Protein 5GTN (pdb70)

Structure (mmCIF, N/CA/C/O backbone):
data_5GTN
#
_entry.id   5GTN
#
_cell.length_a   131.650
_cell.length_b   52.454
_cell.length_c   54.289
_cell.angle_alpha   90.00
_cell.angle_beta   90.00
_cell.angle_gamma   90.00
#
_symmetry.space_group_name_H-M   'P 21 21 2'
#
loop_
_entity.id
_entity.type
_entity.pdbx_description
1 polymer 'Peroxisome proliferator-activated receptor gamma'
2 polymer 'Nuclear receptor coactivator 1'
3 non-polymer '2-[4-[5-[(1~{R})-1-[(3,5-dimethoxyphenyl)carbamoyl-(phenylmethyl)carbamoyl]oxypropyl]-1,2-oxazol-3-yl]phenoxy]-2-methyl-propanoic acid'
4 water water
#
loop_
_atom_site.group_PDB
_atom_site.id
_atom_site.type_symbol
_atom_site.label_atom_id
_atom_site.label_alt_id
_atom_site.label_comp_id
_atom_site.label_asym_id
_atom_site.label_entity_id
_atom_site.label_seq_id
_atom_site.pdbx_PDB_ins_code
_atom_site.Cartn_x
_atom_site.Cartn_y
_atom_site.Cartn_z
_atom_site.occupancy
_atom_site.B_iso_or_equiv
_atom_site.auth_seq_id
_atom_site.auth_comp_id
_atom_site.auth_asym_id
_atom_site.auth_atom_id
_atom_site.pdbx_PDB_model_num
ATOM 1 N N . ASP A 1 8 ? -5.446 15.889 35.624 1.00 65.26 202 ASP A N 1
ATOM 2 C CA . ASP A 1 8 ? -6.761 15.445 35.045 1.00 62.99 202 ASP A CA 1
ATOM 3 C C . ASP A 1 8 ? -6.607 15.076 33.544 1.00 64.25 202 ASP A C 1
ATOM 4 O O . ASP A 1 8 ? -6.240 13.934 33.239 1.00 63.93 202 ASP A O 1
ATOM 9 N N . GLN A 1 9 ? -6.854 16.018 32.625 1.00 65.26 203 GLN A N 1
ATOM 10 C CA . GLN A 1 9 ? -6.596 15.788 31.198 1.00 68.65 203 GLN A CA 1
ATOM 11 C C . GLN A 1 9 ? -5.092 15.898 30.877 1.00 74.02 203 GLN A C 1
ATOM 12 O O . GLN A 1 9 ? -4.643 15.370 29.867 1.00 71.17 203 GLN A O 1
ATOM 18 N N . LEU A 1 10 ? -4.323 16.567 31.744 1.00 79.37 204 LEU A N 1
ATOM 19 C CA . LEU A 1 10 ? -2.882 16.763 31.535 1.00 78.44 204 LEU A CA 1
ATOM 20 C C . LEU A 1 10 ? -2.096 15.541 32.019 1.00 82.90 204 LEU A C 1
ATOM 21 O O . LEU A 1 10 ? -1.229 15.030 31.303 1.00 85.13 204 LEU A O 1
ATOM 26 N N . ASN A 1 11 ? -2.406 15.082 33.231 1.00 85.46 205 ASN A N 1
ATOM 27 C CA . ASN A 1 11 ? -1.758 13.919 33.846 1.00 86.94 205 ASN A CA 1
ATOM 28 C C . ASN A 1 11 ? -2.807 12.948 34.392 1.00 87.55 205 ASN A C 1
ATOM 29 O O . ASN A 1 11 ? -3.083 12.946 35.597 1.00 86.63 205 ASN A O 1
ATOM 34 N N . PRO A 1 12 ? -3.402 12.119 33.506 1.00 88.20 206 PRO A N 1
ATOM 35 C CA . PRO A 1 12 ? -4.494 11.220 33.934 1.00 84.94 206 PRO A CA 1
ATOM 36 C C . PRO A 1 12 ? -4.057 9.939 34.694 1.00 78.74 206 PRO A C 1
ATOM 37 O O . PRO A 1 12 ? -3.077 9.279 34.313 1.00 77.70 206 PRO A O 1
ATOM 41 N N . GLU A 1 13 ? -4.786 9.627 35.770 1.00 67.46 207 GLU A N 1
ATOM 42 C CA . GLU A 1 13 ? -4.739 8.319 36.429 1.00 61.36 207 GLU A CA 1
ATOM 43 C C . GLU A 1 13 ? -5.866 7.451 35.873 1.00 49.37 207 GLU A C 1
ATOM 44 O O . GLU A 1 13 ? -6.646 7.912 35.046 1.00 45.89 207 GLU A O 1
ATOM 50 N N . SER A 1 14 ? -5.962 6.210 36.335 1.00 42.57 208 SER A N 1
ATOM 51 C CA . SER A 1 14 ? -6.973 5.277 35.841 1.00 40.31 208 SER A CA 1
ATOM 52 C C . SER A 1 14 ? -8.367 5.868 35.869 1.00 37.23 208 SER A C 1
ATOM 53 O O . SER A 1 14 ? -9.068 5.777 34.884 1.00 32.52 208 SER A O 1
ATOM 56 N N . ALA A 1 15 ? -8.757 6.492 36.982 1.00 34.01 209 ALA A N 1
ATOM 57 C CA . ALA A 1 15 ? -10.126 7.000 37.132 1.00 31.87 209 ALA A CA 1
ATOM 58 C C . ALA A 1 15 ? -10.452 8.082 36.095 1.00 30.61 209 ALA A C 1
ATOM 59 O O . ALA A 1 15 ? -11.562 8.109 35.565 1.00 29.52 209 ALA A O 1
ATOM 61 N N . ASP A 1 16 ? -9.496 8.957 35.820 1.00 30.64 210 ASP A N 1
ATOM 62 C CA . ASP A 1 16 ? -9.640 9.959 34.738 1.00 32.56 210 ASP A CA 1
ATOM 63 C C . ASP A 1 16 ? -9.861 9.286 33.366 1.00 29.54 210 ASP A C 1
ATOM 64 O O . ASP A 1 16 ? -10.717 9.710 32.586 1.00 30.23 210 ASP A O 1
ATOM 69 N N . LEU A 1 17 ? -9.080 8.255 33.090 1.00 29.64 211 LEU A N 1
ATOM 70 C CA . LEU A 1 17 ? -9.185 7.507 31.823 1.00 29.06 211 LEU A CA 1
ATOM 71 C C . LEU A 1 17 ? -10.524 6.795 31.711 1.00 30.20 211 LEU A C 1
ATOM 72 O O . LEU A 1 17 ? -11.140 6.799 30.648 1.00 27.66 211 LEU A O 1
ATOM 77 N N . ARG A 1 18 ? -11.008 6.208 32.816 1.00 29.24 212 ARG A N 1
ATOM 78 C CA . ARG A 1 18 ? -12.339 5.594 32.824 1.00 30.58 212 ARG A CA 1
ATOM 79 C C . ARG A 1 18 ? -13.421 6.624 32.594 1.00 28.20 212 ARG A C 1
ATOM 80 O O . ARG A 1 18 ? -14.385 6.342 31.857 1.00 28.95 212 ARG A O 1
ATOM 88 N N . ALA A 1 19 ? -13.268 7.800 33.202 1.00 27.25 213 ALA A N 1
ATOM 89 C CA . ALA A 1 19 ? -14.222 8.901 33.044 1.00 28.05 213 ALA A CA 1
ATOM 90 C C . ALA A 1 19 ? -14.286 9.391 31.598 1.00 29.23 213 ALA A C 1
ATOM 91 O O . ALA A 1 19 ? -15.350 9.713 31.091 1.00 27.14 213 ALA A O 1
ATOM 93 N N . LEU A 1 20 ? -13.124 9.462 30.968 1.00 28.42 214 LEU A N 1
ATOM 94 C CA . LEU A 1 20 ? -13.022 9.818 29.559 1.00 27.56 214 LEU A CA 1
ATOM 95 C C . LEU A 1 20 ? -13.725 8.771 28.691 1.00 26.19 214 LEU A C 1
ATOM 96 O O . LEU A 1 20 ? -14.525 9.128 27.841 1.00 28.42 214 LEU A O 1
ATOM 101 N N . ALA A 1 21 ? -13.434 7.491 28.910 1.00 27.26 215 ALA A N 1
ATOM 102 C CA . ALA A 1 21 ? -14.117 6.395 28.224 1.00 28.23 215 ALA A CA 1
ATOM 103 C C . ALA A 1 21 ? -15.641 6.503 28.310 1.00 29.99 215 ALA A C 1
ATOM 104 O O . ALA A 1 21 ? -16.347 6.357 27.300 1.00 31.05 215 ALA A O 1
ATOM 106 N N . LYS A 1 22 ? -16.145 6.759 29.514 1.00 30.84 216 LYS A N 1
ATOM 107 C CA . LYS A 1 22 ? -17.577 6.876 29.736 1.00 33.81 216 LYS A CA 1
ATOM 108 C C . LYS A 1 22 ? -18.190 8.118 29.069 1.00 30.28 216 LYS A C 1
ATOM 109 O O . LYS A 1 22 ? -19.292 8.044 28.529 1.00 33.84 216 LYS A O 1
ATOM 115 N N . HIS A 1 23 ? -17.498 9.249 29.127 1.00 29.01 217 HIS A N 1
ATOM 116 C CA . HIS A 1 23 ? -17.923 10.457 28.454 1.00 29.38 217 HIS A CA 1
ATOM 117 C C . HIS A 1 23 ? -18.060 10.221 26.934 1.00 29.15 217 HIS A C 1
ATOM 118 O O . HIS A 1 23 ? -19.048 10.647 26.321 1.00 30.41 217 HIS A O 1
ATOM 125 N N . LEU A 1 24 ? -17.069 9.544 26.355 1.00 27.50 218 LEU A N 1
ATOM 126 C CA . LEU A 1 24 ? -17.069 9.217 24.937 1.00 26.10 218 LEU A CA 1
ATOM 127 C C . LEU A 1 24 ? -18.187 8.227 24.595 1.00 27.91 218 LEU A C 1
ATOM 128 O O . LEU A 1 24 ? -18.923 8.416 23.603 1.00 26.26 218 LEU A O 1
ATOM 133 N N . TYR A 1 25 ? -18.350 7.187 25.409 1.00 28.59 219 TYR A N 1
ATOM 134 C CA . TYR A 1 25 ? -19.469 6.244 25.218 1.00 31.28 219 TYR A CA 1
ATOM 135 C C . TYR A 1 25 ? -20.826 6.945 25.179 1.00 31.12 219 TYR A C 1
ATOM 136 O O . TYR A 1 25 ? -21.670 6.630 24.303 1.00 30.72 219 TYR A O 1
ATOM 145 N N . ASP A 1 26 ? -21.054 7.860 26.123 1.00 34.10 220 ASP A N 1
ATOM 146 C CA . ASP A 1 26 ? -22.359 8.552 26.245 1.00 35.27 220 ASP A CA 1
ATOM 147 C C . ASP A 1 26 ? -22.632 9.480 25.044 1.00 35.66 220 ASP A C 1
ATOM 148 O O . ASP A 1 26 ? -23.772 9.568 24.566 1.00 33.24 220 ASP A O 1
ATOM 153 N N . SER A 1 27 ? -21.595 10.143 24.539 1.00 34.08 221 SER A N 1
ATOM 154 C CA . SER A 1 27 ? -21.759 11.058 23.416 1.00 34.52 221 SER A CA 1
ATOM 155 C C . SER A 1 27 ? -21.895 10.275 22.110 1.00 31.58 221 SER A C 1
ATOM 156 O O . SER A 1 27 ? -22.614 10.692 21.186 1.00 33.33 221 SER A O 1
ATOM 159 N N . TYR A 1 28 ? -21.261 9.112 22.058 1.00 28.32 222 TYR A N 1
ATOM 160 C CA . TYR A 1 28 ? -21.404 8.198 20.949 1.00 29.62 222 TYR A CA 1
ATOM 161 C C . TYR A 1 28 ? -22.840 7.688 20.826 1.00 33.21 222 TYR A C 1
ATOM 162 O O . TYR A 1 28 ? -23.392 7.661 19.736 1.00 33.04 222 TYR A O 1
ATOM 171 N N . ILE A 1 29 ? -23.419 7.268 21.953 1.00 35.75 223 ILE A N 1
ATOM 172 C CA . ILE A 1 29 ? -24.842 6.860 21.995 1.00 37.60 223 ILE A CA 1
ATOM 173 C C . ILE A 1 29 ? -25.729 8.003 21.490 1.00 35.26 223 ILE A C 1
ATOM 174 O O . ILE A 1 29 ? -26.646 7.788 20.704 1.00 40.66 223 ILE A O 1
ATOM 179 N N . LYS A 1 30 ? -25.450 9.217 21.929 1.00 36.61 224 LYS A N 1
ATOM 180 C CA . LYS A 1 30 ? -26.206 10.375 21.504 1.00 40.32 224 LYS A CA 1
ATOM 181 C C . LYS A 1 30 ? -26.038 10.697 20.002 1.00 43.08 224 LYS A C 1
ATOM 182 O O . LYS A 1 30 ? -26.974 11.211 19.383 1.00 39.12 224 LYS A O 1
ATOM 188 N N . SER A 1 31 ? -24.864 10.412 19.423 1.00 35.83 225 SER A N 1
ATOM 189 C CA . SER A 1 31 ? -24.505 10.898 18.063 1.00 33.91 225 SER A CA 1
ATOM 190 C C . SER A 1 31 ? -24.852 9.969 16.926 1.00 31.41 225 SER A C 1
ATOM 191 O O . SER A 1 31 ? -25.087 10.415 15.796 1.00 32.21 225 SER A O 1
ATOM 194 N N . PHE A 1 32 ? -24.818 8.676 17.210 1.00 30.22 226 PHE A N 1
ATOM 195 C CA . PHE A 1 32 ? -24.963 7.643 16.236 1.00 31.69 226 PHE A CA 1
ATOM 196 C C . PHE A 1 32 ? -26.239 6.826 16.511 1.00 35.94 226 PHE A C 1
ATOM 197 O O . PHE A 1 32 ? -26.256 5.999 17.427 1.00 37.24 226 PHE A O 1
ATOM 205 N N . PRO A 1 33 ? -27.292 7.057 15.712 1.00 42.56 227 PRO A N 1
ATOM 206 C CA . PRO A 1 33 ? -28.583 6.377 15.876 1.00 45.88 227 PRO A CA 1
ATOM 207 C C . PRO A 1 33 ? -28.527 4.856 15.984 1.00 44.84 227 PRO A C 1
ATOM 208 O O . PRO A 1 33 ? -29.186 4.290 16.851 1.00 48.09 227 PRO A O 1
ATOM 212 N N . LEU A 1 34 ? -27.739 4.207 15.137 1.00 38.95 228 LEU A N 1
ATOM 213 C CA . LEU A 1 34 ? -27.629 2.765 15.166 1.00 39.23 228 LEU A CA 1
ATOM 214 C C . LEU A 1 34 ? -26.286 2.294 15.716 1.00 39.72 228 LEU A C 1
ATOM 215 O O . LEU A 1 34 ? -25.270 2.465 15.073 1.00 37.68 228 LEU A O 1
ATOM 220 N N . THR A 1 35 ? -26.294 1.684 16.896 1.00 38.03 229 THR A N 1
ATOM 221 C CA . THR A 1 35 ? -25.072 1.211 17.544 1.00 37.55 229 THR A CA 1
ATOM 222 C C . THR A 1 35 ? -24.739 -0.180 17.091 1.00 35.28 229 THR A C 1
ATOM 223 O O . THR A 1 35 ? -25.583 -0.866 16.487 1.00 33.87 229 THR A O 1
ATOM 227 N N . LYS A 1 36 ? -23.524 -0.627 17.382 1.00 30.28 230 LYS A N 1
ATOM 228 C CA . LYS A 1 36 ? -23.165 -2.013 17.100 1.00 32.94 230 LYS A CA 1
ATOM 229 C C . LYS A 1 36 ? -24.080 -3.001 17.853 1.00 36.84 230 LYS A C 1
ATOM 230 O O . LYS A 1 36 ? -24.428 -4.051 17.302 1.00 35.45 230 LYS A O 1
ATOM 236 N N . ALA A 1 37 ? -24.427 -2.652 19.097 1.00 36.21 231 ALA A N 1
ATOM 237 C CA . ALA A 1 37 ? -25.348 -3.432 19.928 1.00 38.78 231 ALA A CA 1
ATOM 238 C C . ALA A 1 37 ? -26.675 -3.722 19.203 1.00 37.07 231 ALA A C 1
ATOM 239 O O . ALA A 1 37 ? -27.060 -4.875 19.019 1.00 41.56 231 ALA A O 1
ATOM 241 N N . LYS A 1 38 ? -27.333 -2.659 18.782 1.00 40.25 232 LYS A N 1
ATOM 242 C CA . LYS A 1 38 ? -28.600 -2.752 18.083 1.00 43.79 232 LYS A CA 1
ATOM 243 C C . LYS A 1 38 ? -28.446 -3.465 16.732 1.00 44.39 232 LYS A C 1
ATOM 244 O O . LYS A 1 38 ? -29.245 -4.348 16.408 1.00 40.28 232 LYS A O 1
ATOM 250 N N . ALA A 1 39 ? -27.403 -3.125 15.967 1.00 37.03 233 ALA A N 1
ATOM 251 C CA . ALA A 1 39 ? -27.116 -3.834 14.700 1.00 39.25 233 ALA A CA 1
ATOM 252 C C . ALA A 1 39 ? -26.950 -5.350 14.876 1.00 39.89 233 ALA A C 1
ATOM 253 O O . ALA A 1 39 ? -27.548 -6.123 14.120 1.00 39.16 233 ALA A O 1
ATOM 255 N N . ARG A 1 40 ? -26.139 -5.778 15.848 1.00 38.78 234 ARG A N 1
ATOM 256 C CA . ARG A 1 40 ? -25.916 -7.210 16.092 1.00 44.32 234 ARG A CA 1
ATOM 257 C C . ARG A 1 40 ? -27.235 -7.907 16.464 1.00 45.35 234 ARG A C 1
ATOM 258 O O . ARG A 1 40 ? -27.440 -9.058 16.094 1.00 49.03 234 ARG A O 1
ATOM 266 N N . ALA A 1 41 ? -28.079 -7.217 17.229 1.00 47.00 235 ALA A N 1
ATOM 267 C CA . ALA A 1 41 ? -29.385 -7.753 17.626 1.00 50.70 235 ALA A CA 1
ATOM 268 C C . ALA A 1 41 ? -30.247 -7.997 16.380 1.00 53.60 235 ALA A C 1
ATOM 269 O O . ALA A 1 41 ? -30.858 -9.067 16.247 1.00 58.74 235 ALA A O 1
ATOM 271 N N . ILE A 1 42 ? -30.256 -7.012 15.472 1.00 48.75 236 ILE A N 1
ATOM 272 C CA . ILE A 1 42 ? -30.921 -7.123 14.165 1.00 45.52 236 ILE A CA 1
ATOM 273 C C . ILE A 1 42 ? -30.320 -8.250 13.327 1.00 48.37 236 ILE A C 1
ATOM 274 O O . ILE A 1 42 ? -31.054 -9.083 12.792 1.00 48.05 236 ILE A O 1
ATOM 279 N N . LEU A 1 43 ? -28.999 -8.281 13.206 1.00 44.72 237 LEU A N 1
ATOM 280 C CA . LEU A 1 43 ? -28.344 -9.237 12.311 1.00 48.81 237 LEU A CA 1
ATOM 281 C C . LEU A 1 43 ? -28.427 -10.691 12.734 1.00 52.46 237 LEU A C 1
ATOM 282 O O . LEU A 1 43 ? -28.216 -11.558 11.900 1.00 56.00 237 LEU A O 1
ATOM 287 N N . THR A 1 44 ? -28.692 -10.960 14.009 1.00 59.36 238 THR A N 1
ATOM 288 C CA . THR A 1 44 ? -28.789 -12.338 14.523 1.00 66.19 238 THR A CA 1
ATOM 289 C C . THR A 1 44 ? -30.236 -12.743 14.848 1.00 70.91 238 THR A C 1
ATOM 290 O O . THR A 1 44 ? -30.471 -13.826 15.388 1.00 69.83 238 THR A O 1
ATOM 294 N N . GLY A 1 45 ? -31.196 -11.869 14.543 1.00 76.08 239 GLY A N 1
ATOM 295 C CA . GLY A 1 45 ? -32.606 -12.139 14.796 1.00 77.78 239 GLY A CA 1
ATOM 296 C C . GLY A 1 45 ? -33.054 -12.032 16.240 1.00 78.98 239 GLY A C 1
ATOM 297 O O . GLY A 1 45 ? -34.221 -12.290 16.525 1.00 81.66 239 GLY A O 1
ATOM 298 N N . LYS A 1 46 ? -32.163 -11.618 17.146 1.00 80.56 240 LYS A N 1
ATOM 299 C CA . LYS A 1 46 ? -32.466 -11.548 18.578 1.00 77.95 240 LYS A CA 1
ATOM 300 C C . LYS A 1 46 ? -33.128 -10.219 18.925 1.00 76.62 240 LYS A C 1
ATOM 301 O O . LYS A 1 46 ? -32.622 -9.463 19.757 1.00 77.86 240 LYS A O 1
ATOM 307 N N . THR A 1 47 ? -34.266 -9.943 18.296 1.00 78.84 241 THR A N 1
ATOM 308 C CA . THR A 1 47 ? -34.994 -8.699 18.535 1.00 82.68 241 THR A CA 1
ATOM 309 C C . THR A 1 47 ? -36.457 -8.784 18.085 1.00 86.19 241 THR A C 1
ATOM 310 O O . THR A 1 47 ? -36.806 -9.590 17.219 1.00 84.71 241 THR A O 1
ATOM 314 N N . THR A 1 48 ? -37.291 -7.929 18.679 1.00 90.77 242 THR A N 1
ATOM 315 C CA . THR A 1 48 ? -38.738 -7.921 18.436 1.00 91.04 242 THR A CA 1
ATOM 316 C C . THR A 1 48 ? -39.207 -6.817 17.466 1.00 89.86 242 THR A C 1
ATOM 317 O O . THR A 1 48 ? -40.415 -6.583 17.338 1.00 88.85 242 THR A O 1
ATOM 321 N N . ASP A 1 49 ? -38.276 -6.140 16.789 1.00 84.98 243 ASP A N 1
ATOM 322 C CA . ASP A 1 49 ? -38.643 -5.293 15.649 1.00 81.44 243 ASP A CA 1
ATOM 323 C C . ASP A 1 49 ? -38.819 -6.197 14.438 1.00 77.59 243 ASP A C 1
ATOM 324 O O . ASP A 1 49 ? -38.289 -7.318 14.406 1.00 71.23 243 ASP A O 1
ATOM 329 N N . LYS A 1 50 ? -39.578 -5.713 13.456 1.00 77.47 244 LYS A N 1
ATOM 330 C CA . LYS A 1 50 ? -39.750 -6.429 12.181 1.00 75.09 244 LYS A CA 1
ATOM 331 C C . LYS A 1 50 ? -38.408 -6.518 11.446 1.00 70.42 244 LYS A C 1
ATOM 332 O O . LYS A 1 50 ? -37.547 -5.631 11.574 1.00 64.25 244 LYS A O 1
ATOM 338 N N . SER A 1 51 ? -38.230 -7.600 10.691 1.00 64.84 245 SER A N 1
ATOM 339 C CA . SER A 1 51 ? -36.964 -7.834 10.009 1.00 57.90 245 SER A CA 1
ATOM 340 C C . SER A 1 51 ? -36.715 -6.752 8.960 1.00 52.20 245 SER A C 1
ATOM 341 O O . SER A 1 51 ? -37.668 -6.165 8.418 1.00 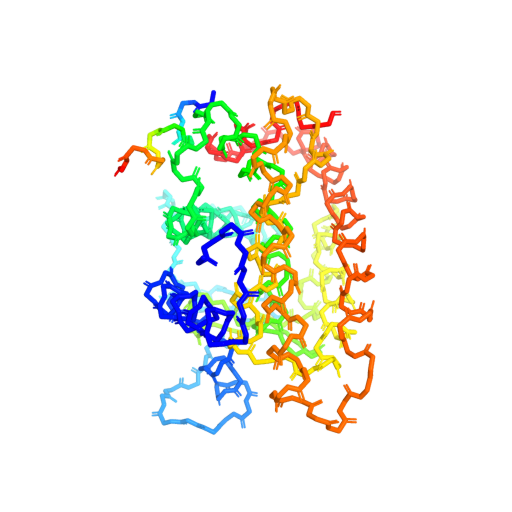46.08 245 SER A O 1
ATOM 344 N N . PRO A 1 52 ? -35.428 -6.458 8.691 1.00 44.61 246 PRO A N 1
ATOM 345 C CA . PRO A 1 52 ? -35.102 -5.579 7.576 1.00 41.23 246 PRO A CA 1
ATOM 346 C C . PRO A 1 52 ? -35.564 -6.150 6.219 1.00 36.28 246 PRO A C 1
ATOM 347 O O . PRO A 1 52 ? -35.500 -7.353 5.994 1.00 36.41 246 PRO A O 1
ATOM 351 N N . PHE A 1 53 ? -35.985 -5.266 5.334 1.00 35.87 247 PHE A N 1
ATOM 352 C CA . PHE A 1 53 ? -36.258 -5.618 3.948 1.00 36.66 247 PHE A CA 1
ATOM 353 C C . PHE A 1 53 ? -34.962 -6.016 3.217 1.00 36.58 247 PHE A C 1
ATOM 354 O O . PHE A 1 53 ? -34.002 -5.232 3.183 1.00 34.90 247 PHE A O 1
ATOM 362 N N . VAL A 1 54 ? -34.931 -7.226 2.646 1.00 33.00 248 VAL A N 1
ATOM 363 C CA . VAL A 1 54 ? -33.723 -7.767 2.005 1.00 32.44 248 VAL A CA 1
ATOM 364 C C . VAL A 1 54 ? -33.645 -7.345 0.541 1.00 35.39 248 VAL A C 1
ATOM 365 O O . VAL A 1 54 ? -34.557 -7.629 -0.256 1.00 31.88 248 VAL A O 1
ATOM 369 N N . ILE A 1 55 ? -32.546 -6.682 0.191 1.00 32.16 249 ILE A N 1
ATOM 370 C CA . ILE A 1 55 ? -32.323 -6.163 -1.145 1.00 32.72 249 ILE A CA 1
ATOM 371 C C . ILE A 1 55 ? -31.175 -6.945 -1.730 1.00 33.55 249 ILE A C 1
ATOM 372 O O . ILE A 1 55 ? -30.036 -6.833 -1.291 1.00 31.07 249 ILE A O 1
ATOM 377 N N . TYR A 1 56 ? -31.484 -7.784 -2.715 1.00 32.26 250 TYR A N 1
ATOM 378 C CA . TYR A 1 56 ? -30.501 -8.716 -3.282 1.00 32.12 250 TYR A CA 1
ATOM 379 C C . TYR A 1 56 ? -30.413 -8.653 -4.805 1.00 31.11 250 TYR A C 1
ATOM 380 O O . TYR A 1 56 ? -29.615 -9.357 -5.366 1.00 31.39 250 TYR A O 1
ATOM 389 N N . ASP A 1 57 ? -31.249 -7.858 -5.464 1.00 33.09 251 ASP A N 1
ATOM 390 C CA . ASP A 1 57 ? -31.246 -7.753 -6.915 1.00 36.23 251 ASP A CA 1
ATOM 391 C C . ASP A 1 57 ? -32.031 -6.525 -7.312 1.00 37.37 251 ASP A C 1
ATOM 392 O O . ASP A 1 57 ? -32.513 -5.792 -6.452 1.00 36.96 251 ASP A O 1
ATOM 397 N N . MET A 1 58 ? -32.148 -6.289 -8.613 1.00 41.67 252 MET A N 1
ATOM 398 C CA . MET A 1 58 ? -32.835 -5.104 -9.112 1.00 45.36 252 MET A CA 1
ATOM 399 C C . MET A 1 58 ? -34.288 -5.052 -8.662 1.00 42.54 252 MET A C 1
ATOM 400 O O . MET A 1 58 ? -34.768 -3.991 -8.255 1.00 39.91 252 MET A O 1
ATOM 405 N N . ASN A 1 59 ? -34.986 -6.184 -8.745 1.00 39.68 253 ASN A N 1
ATOM 406 C CA . ASN A 1 59 ? -36.392 -6.225 -8.345 1.00 36.32 253 ASN A CA 1
ATOM 407 C C . ASN A 1 59 ? -36.625 -5.936 -6.864 1.00 33.15 253 ASN A C 1
ATOM 408 O O . ASN A 1 59 ? -37.533 -5.197 -6.524 1.00 31.59 253 ASN A O 1
ATOM 413 N N . SER A 1 60 ? -35.803 -6.499 -5.994 1.00 30.86 254 SER A N 1
ATOM 414 C CA . SER A 1 60 ? -35.967 -6.264 -4.564 1.00 32.60 254 SER A CA 1
ATOM 415 C C . SER A 1 60 ? -35.556 -4.827 -4.175 1.00 33.26 254 SER A C 1
ATOM 416 O O . SER A 1 60 ? -36.137 -4.252 -3.260 1.00 32.77 254 SER A O 1
ATOM 419 N N . LEU A 1 61 ? -34.584 -4.249 -4.881 1.00 36.24 255 LEU A N 1
ATOM 420 C CA . LEU A 1 61 ? -34.277 -2.829 -4.696 1.00 39.78 255 LEU A CA 1
ATOM 421 C C . LEU A 1 61 ? -35.525 -2.029 -4.964 1.00 40.01 255 LEU A C 1
ATOM 422 O O . LEU A 1 61 ? -35.946 -1.259 -4.112 1.00 38.68 255 LEU A O 1
ATOM 427 N N . MET A 1 62 ? -36.130 -2.270 -6.131 1.00 41.78 256 MET A N 1
ATOM 428 C CA . MET A 1 62 ? -37.373 -1.607 -6.547 1.00 48.26 256 MET A CA 1
ATOM 429 C C . MET A 1 62 ? -38.484 -1.765 -5.509 1.00 44.46 256 MET A C 1
ATOM 430 O O . MET A 1 62 ? -39.103 -0.778 -5.122 1.00 45.70 256 MET A O 1
ATOM 435 N N . MET A 1 63 ? -38.714 -3.001 -5.062 1.00 42.59 257 MET A N 1
ATOM 436 C CA . MET A 1 63 ? -39.734 -3.299 -4.043 1.00 44.26 257 MET A CA 1
ATOM 437 C C . MET A 1 63 ? -39.456 -2.658 -2.691 1.00 45.40 257 MET A C 1
ATOM 438 O O . MET A 1 63 ? -40.386 -2.329 -1.953 1.00 46.90 257 MET A O 1
ATOM 443 N N . GLY A 1 64 ? -38.175 -2.528 -2.371 1.00 44.22 258 GLY A N 1
ATOM 444 C CA . GLY A 1 64 ? -37.729 -2.021 -1.094 1.00 47.90 258 GLY A CA 1
ATOM 445 C C . GLY A 1 64 ? -37.460 -0.535 -1.000 1.00 50.53 258 GLY A C 1
ATOM 446 O O . GLY A 1 64 ? -37.448 -0.017 0.119 1.00 46.37 258 GLY A O 1
ATOM 447 N N . GLU A 1 65 ? -37.250 0.165 -2.123 1.00 57.91 259 GLU A N 1
ATOM 448 C CA . GLU A 1 65 ? -36.953 1.623 -2.072 1.00 69.78 259 GLU A CA 1
ATOM 449 C C . GLU A 1 65 ? -38.014 2.387 -1.256 1.00 74.52 259 GLU A C 1
ATOM 450 O O . GLU A 1 65 ? -37.707 3.369 -0.575 1.00 78.92 259 GLU A O 1
ATOM 456 N N . ASP A 1 66 ? -39.245 1.887 -1.319 1.00 79.11 260 ASP A N 1
ATOM 457 C CA . ASP A 1 66 ? -40.338 2.197 -0.374 1.00 81.54 260 ASP A CA 1
ATOM 458 C C . ASP A 1 66 ? -39.961 2.276 1.13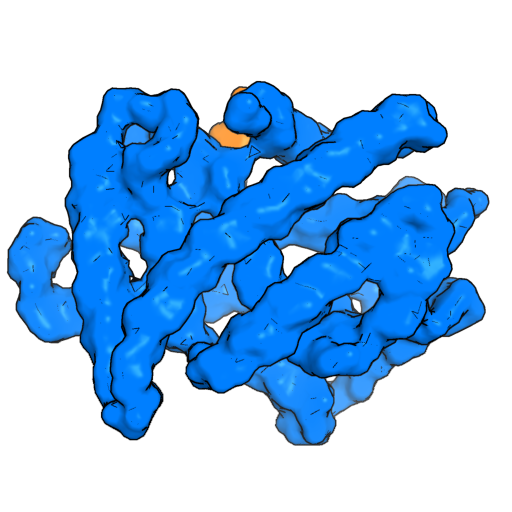0 1.00 76.15 260 ASP A C 1
ATOM 459 O O . ASP A 1 66 ? -40.445 3.150 1.847 1.00 73.33 260 ASP A O 1
ATOM 464 N N . LYS A 1 67 ? -39.112 1.359 1.591 1.00 70.86 261 LYS A N 1
ATOM 465 C CA . LYS A 1 67 ? -38.856 1.137 3.020 1.00 67.83 261 LYS A CA 1
ATOM 466 C C . LYS A 1 67 ? -37.561 1.751 3.590 1.00 65.70 261 LYS A C 1
ATOM 467 O O . LYS A 1 67 ? -37.268 1.557 4.777 1.00 65.26 261 LYS A O 1
ATOM 473 N N . ILE A 1 68 ? -36.802 2.493 2.777 1.00 63.90 262 ILE A N 1
ATOM 474 C CA . ILE A 1 68 ? -35.517 3.081 3.223 1.00 63.77 262 ILE A CA 1
ATOM 475 C C . ILE A 1 68 ? -35.479 4.622 3.134 1.00 61.96 262 ILE A C 1
ATOM 476 O O . ILE A 1 68 ? -35.938 5.215 2.147 1.00 57.07 262 ILE A O 1
ATOM 481 N N . LYS A 1 69 ? -34.943 5.253 4.188 1.00 57.38 263 LYS A N 1
ATOM 482 C CA . LYS A 1 69 ? -34.775 6.706 4.237 1.00 52.87 263 LYS A CA 1
ATOM 483 C C . LYS A 1 69 ? -33.784 7.112 3.152 1.00 51.03 263 LYS A C 1
ATOM 484 O O . LYS A 1 69 ? -32.565 6.936 3.318 1.00 49.37 263 LYS A O 1
ATOM 490 N N . PHE A 1 70 ? -34.313 7.633 2.049 1.00 46.84 264 PHE A N 1
ATOM 491 C CA . PHE A 1 70 ? -33.499 8.111 0.931 1.00 48.39 264 PHE A CA 1
ATOM 492 C C . PHE A 1 70 ? -34.312 9.185 0.218 1.00 49.82 264 PHE A C 1
ATOM 493 O O . PHE A 1 70 ? -35.295 8.886 -0.450 1.00 51.39 264 PHE A O 1
ATOM 501 N N . LYS A 1 71 ? -33.908 10.438 0.400 1.00 52.34 265 LYS A N 1
ATOM 502 C CA . LYS A 1 71 ? -34.559 11.583 -0.241 1.00 53.62 265 LYS A CA 1
ATOM 503 C C . LYS A 1 71 ? -33.859 11.925 -1.535 1.00 54.28 265 LYS A C 1
ATOM 504 O O . LYS A 1 71 ? -32.630 11.985 -1.590 1.00 49.20 265 LYS A O 1
ATOM 510 N N . HIS A 1 72 ? -34.665 12.141 -2.570 1.00 53.67 266 HIS A N 1
ATOM 511 C CA . HIS A 1 72 ? -34.185 12.341 -3.935 1.00 62.18 266 HIS A CA 1
ATOM 512 C C . HIS A 1 72 ? -35.228 13.133 -4.727 1.00 60.72 266 HIS A C 1
ATOM 513 O O . HIS A 1 72 ? -36.384 13.260 -4.305 1.00 55.24 266 HIS A O 1
ATOM 520 N N . ILE A 1 73 ? -34.816 13.622 -5.889 1.00 62.86 267 ILE A N 1
ATOM 521 C CA . ILE A 1 73 ? -35.669 14.455 -6.743 1.00 63.11 267 ILE A CA 1
ATOM 522 C C . ILE A 1 73 ? -36.776 13.606 -7.379 1.00 67.76 267 ILE A C 1
ATOM 523 O O . ILE A 1 73 ? -37.959 13.943 -7.275 1.00 65.61 267 ILE A O 1
ATOM 528 N N . THR A 1 74 ? -36.382 12.496 -8.001 1.00 72.02 268 THR A N 1
ATOM 529 C CA . THR A 1 74 ? -37.275 11.694 -8.842 1.00 74.93 268 THR A CA 1
ATOM 530 C C . THR A 1 74 ? -37.865 10.501 -8.103 1.00 74.88 268 THR A C 1
ATOM 531 O O . THR A 1 74 ? -37.132 9.660 -7.590 1.00 84.85 268 THR A O 1
ATOM 535 N N . SER A 1 80 ? -35.332 7.744 -14.049 1.00 84.18 274 SER A N 1
ATOM 536 C CA . SER A 1 80 ? -34.889 6.442 -13.562 1.00 86.79 274 SER A CA 1
ATOM 537 C C . SER A 1 80 ? -33.516 6.060 -14.144 1.00 84.89 274 SER A C 1
ATOM 538 O O . SER A 1 80 ? -33.415 5.710 -15.326 1.00 84.52 274 SER A O 1
ATOM 541 N N . LYS A 1 81 ? -32.475 6.150 -13.307 1.00 76.25 275 LYS A N 1
ATOM 542 C CA . LYS A 1 81 ? -31.103 5.769 -13.676 1.00 67.41 275 LYS A CA 1
ATOM 543 C C . LYS A 1 81 ? -30.894 4.266 -13.476 1.00 58.67 275 LYS A C 1
ATOM 544 O O . LYS A 1 81 ? -31.734 3.581 -12.886 1.00 55.37 275 LYS A O 1
ATOM 550 N N . GLU A 1 82 ? -29.766 3.760 -13.971 1.00 50.28 276 GLU A N 1
ATOM 551 C CA . GLU A 1 82 ? -29.394 2.359 -13.765 1.00 49.44 276 GLU A CA 1
ATOM 552 C C . GLU A 1 82 ? -29.109 2.036 -12.290 1.00 46.98 276 GLU A C 1
ATOM 553 O O . GLU A 1 82 ? -28.822 2.933 -11.488 1.00 45.59 276 GLU A O 1
ATOM 559 N N . VAL A 1 83 ? -29.150 0.750 -11.970 1.00 44.15 277 VAL A N 1
ATOM 560 C CA . VAL A 1 83 ? -29.108 0.282 -10.590 1.00 44.43 277 VAL A CA 1
ATOM 561 C C . VAL A 1 83 ? -27.830 0.726 -9.853 1.00 43.07 277 VAL A C 1
ATOM 562 O O . VAL A 1 83 ? -27.926 1.237 -8.728 1.00 38.76 277 VAL A O 1
ATOM 566 N N . ALA A 1 84 ? -26.668 0.542 -10.484 1.00 38.93 278 ALA A N 1
ATOM 567 C CA . ALA A 1 84 ? -25.381 0.954 -9.886 1.00 39.45 278 ALA A CA 1
ATOM 568 C C . ALA A 1 84 ? -25.367 2.439 -9.483 1.00 38.24 278 ALA A C 1
ATOM 569 O O . ALA A 1 84 ? -24.919 2.785 -8.392 1.00 40.34 278 ALA A O 1
ATOM 571 N N . ILE A 1 85 ? -25.902 3.295 -10.344 1.00 37.26 279 ILE A N 1
ATOM 572 C CA . ILE A 1 85 ? -25.943 4.735 -10.099 1.00 39.05 279 ILE A CA 1
ATOM 573 C C . ILE A 1 85 ? -26.898 5.058 -8.954 1.00 38.77 279 ILE A C 1
ATOM 574 O O . ILE A 1 85 ? -26.628 5.948 -8.154 1.00 35.81 279 ILE A O 1
ATOM 579 N N . ARG A 1 86 ? -28.012 4.339 -8.875 1.00 39.65 280 ARG A N 1
ATOM 580 C CA . ARG A 1 86 ? -28.983 4.600 -7.836 1.00 41.47 280 ARG A CA 1
ATOM 581 C C . ARG A 1 86 ? -28.409 4.216 -6.472 1.00 36.73 280 ARG A C 1
ATOM 582 O O . ARG A 1 86 ? -28.586 4.955 -5.505 1.00 34.62 280 ARG A O 1
ATOM 590 N N . ILE A 1 87 ? -27.714 3.084 -6.409 1.00 35.05 281 ILE A N 1
ATOM 591 C CA . ILE A 1 87 ? -27.025 2.662 -5.180 1.00 34.42 281 ILE A CA 1
ATOM 592 C C . ILE A 1 87 ? -25.970 3.677 -4.781 1.00 32.25 281 ILE A C 1
ATOM 593 O O . ILE A 1 87 ? -25.879 4.034 -3.608 1.00 29.86 281 ILE A O 1
ATOM 598 N N . PHE A 1 88 ? -25.205 4.160 -5.757 1.00 30.00 282 PHE A N 1
ATOM 599 C CA . PHE A 1 88 ? -24.209 5.198 -5.489 1.00 29.86 282 PHE A CA 1
ATOM 600 C C . PHE A 1 88 ? -24.849 6.493 -4.949 1.00 31.06 282 PHE A C 1
ATOM 601 O O . PHE A 1 88 ? -24.340 7.097 -4.007 1.00 28.52 282 PHE A O 1
ATOM 609 N N . GLN A 1 89 ? -26.000 6.902 -5.484 1.00 29.70 283 GLN A N 1
ATOM 610 C CA . GLN A 1 89 ? -26.690 8.068 -4.963 1.00 31.21 283 GLN A CA 1
ATOM 611 C C . GLN A 1 89 ? -27.156 7.857 -3.542 1.00 27.98 283 GLN A C 1
ATOM 612 O O . GLN A 1 89 ? -27.045 8.769 -2.717 1.00 29.17 283 GLN A O 1
ATOM 618 N N . GLY A 1 90 ? -27.663 6.665 -3.265 1.00 28.29 284 GLY A N 1
ATOM 619 C CA . GLY A 1 90 ? -27.972 6.242 -1.907 1.00 26.53 284 GLY A CA 1
ATOM 620 C C . GLY A 1 90 ? -26.787 6.336 -0.956 1.00 26.49 284 GLY A C 1
ATOM 621 O O . GLY A 1 90 ? -26.916 6.800 0.174 1.00 25.48 284 GLY A O 1
ATOM 622 N N . CYS A 1 91 ? -25.633 5.888 -1.422 1.00 25.13 285 CYS A N 1
ATOM 623 C CA . CYS A 1 91 ? -24.414 5.933 -0.618 1.00 26.63 285 CYS A CA 1
ATOM 624 C C . CYS A 1 91 ? -24.048 7.384 -0.312 1.00 25.58 285 CYS A C 1
ATOM 625 O O . CYS A 1 91 ? -23.587 7.662 0.778 1.00 26.66 285 CYS A O 1
ATOM 628 N N . GLN A 1 92 ? -24.271 8.302 -1.257 1.00 26.28 286 GLN A N 1
ATOM 629 C CA . GLN A 1 92 ? -24.027 9.727 -0.999 1.00 26.83 286 GLN A CA 1
ATOM 630 C C . GLN A 1 92 ? -24.968 10.280 0.038 1.00 25.16 286 GLN A C 1
ATOM 631 O O . GLN A 1 92 ? -24.539 11.044 0.913 1.00 25.24 286 GLN A O 1
ATOM 637 N N . PHE A 1 93 ? -26.242 9.902 -0.049 1.00 27.38 287 PHE A N 1
ATOM 638 C CA . PHE A 1 93 ? -27.222 10.287 0.965 1.00 27.61 287 PHE A CA 1
ATOM 639 C C . PHE A 1 93 ? -26.774 9.859 2.367 1.00 25.57 287 PHE A C 1
ATOM 640 O O . PHE A 1 93 ? -26.682 10.685 3.287 1.00 24.68 287 PHE A O 1
ATOM 648 N N . ARG A 1 94 ? -26.453 8.584 2.512 1.00 25.79 288 ARG A N 1
ATOM 649 C CA . ARG A 1 94 ? -26.013 8.073 3.807 1.00 23.57 288 ARG A CA 1
ATOM 650 C C . ARG A 1 94 ? -24.672 8.716 4.265 1.00 23.31 288 ARG A C 1
ATOM 651 O O . ARG A 1 94 ? -24.510 9.063 5.426 1.00 22.72 288 ARG A O 1
ATOM 659 N N . SER A 1 95 ? -23.715 8.816 3.351 1.00 23.10 289 SER A N 1
ATOM 660 C CA . SER A 1 95 ? -22.403 9.338 3.682 1.00 23.81 289 SER A CA 1
ATOM 661 C C . SER A 1 95 ? -22.483 10.765 4.232 1.00 23.20 289 SER A C 1
ATOM 662 O O . SER A 1 95 ? -21.858 11.102 5.247 1.00 21.25 289 SER A O 1
ATOM 665 N N . VAL A 1 96 ? -23.303 11.604 3.600 1.00 22.19 290 VAL A N 1
ATOM 666 C CA . VAL A 1 96 ? -23.515 12.953 4.103 1.00 23.33 290 VAL A CA 1
ATOM 667 C C . VAL A 1 96 ? -24.084 12.971 5.520 1.00 21.81 290 VAL A C 1
ATOM 668 O O . VAL A 1 96 ? -23.599 13.757 6.351 1.00 24.05 290 VAL A O 1
ATOM 672 N N . GLU A 1 97 ? -25.100 12.150 5.799 1.00 23.22 291 GLU A N 1
ATOM 673 C CA . GLU A 1 97 ? -25.630 12.058 7.159 1.00 24.64 291 GLU A CA 1
ATOM 674 C C . GLU A 1 97 ? -24.571 11.540 8.163 1.00 23.24 291 GLU A C 1
ATOM 675 O O . GLU A 1 97 ? -24.443 12.049 9.277 1.00 23.14 291 GLU A O 1
ATOM 681 N N . ALA A 1 98 ? -23.807 10.544 7.743 1.00 23.10 292 ALA A N 1
ATOM 682 C CA . ALA A 1 98 ? -22.716 9.985 8.559 1.00 22.53 292 ALA A CA 1
ATOM 683 C C . ALA A 1 98 ? -21.670 11.021 8.924 1.00 21.93 292 ALA A C 1
ATOM 684 O O . ALA A 1 98 ? -21.217 11.068 10.059 1.00 20.86 292 ALA A O 1
ATOM 686 N N . VAL A 1 99 ? -21.284 11.850 7.963 1.00 22.05 293 VAL A N 1
ATOM 687 C CA . VAL A 1 99 ? -20.342 12.926 8.195 1.00 22.58 293 VAL A CA 1
ATOM 688 C C . VAL A 1 99 ? -20.888 13.892 9.239 1.00 23.05 293 VAL A C 1
ATOM 689 O O . VAL A 1 99 ? -20.159 14.297 10.135 1.00 22.84 293 VAL A O 1
ATOM 693 N N . GLN A 1 100 ? -22.189 14.234 9.137 1.00 22.76 294 GLN A N 1
ATOM 694 C CA . GLN A 1 100 ? -22.841 15.061 10.152 1.00 23.90 294 GLN A CA 1
ATOM 695 C C . GLN A 1 100 ? -22.767 14.416 11.558 1.00 21.16 294 GLN A C 1
ATOM 696 O O . GLN A 1 100 ? -22.463 15.073 12.551 1.00 24.06 294 GLN A O 1
ATOM 702 N N . GLU A 1 101 ? -23.088 13.142 11.628 1.00 23.15 295 GLU A N 1
ATOM 703 C CA . GLU A 1 101 ? -23.043 12.380 12.888 1.00 23.20 295 GLU A CA 1
ATOM 704 C C . GLU A 1 101 ? -21.635 12.424 13.510 1.00 22.81 295 GLU A C 1
ATOM 705 O O . GLU A 1 101 ? -21.461 12.712 14.712 1.00 24.39 295 GLU A O 1
ATOM 711 N N . ILE A 1 102 ? -20.646 12.181 12.669 1.00 22.71 296 ILE A N 1
ATOM 712 C CA . ILE A 1 102 ? -19.238 12.123 13.125 1.00 22.33 296 ILE A CA 1
ATOM 713 C C . ILE A 1 102 ? -18.765 13.495 13.557 1.00 23.88 296 ILE A C 1
ATOM 714 O O . ILE A 1 102 ? -18.047 13.618 14.549 1.00 23.65 296 ILE A O 1
ATOM 719 N N . THR A 1 103 ? -19.225 14.542 12.860 1.00 23.01 297 THR A N 1
ATOM 720 C CA . THR A 1 103 ? -18.869 15.892 13.219 1.00 24.73 297 THR A CA 1
ATOM 721 C C . THR A 1 103 ? -19.440 16.238 14.601 1.00 24.34 297 THR A C 1
ATOM 722 O O . THR A 1 103 ? -18.720 16.774 15.422 1.00 25.04 297 THR A O 1
ATOM 726 N N . GLU A 1 104 ? -20.698 15.880 14.860 1.00 25.76 298 GLU A N 1
ATOM 727 C CA . GLU A 1 104 ? -21.306 16.068 16.182 1.00 28.36 298 GLU A CA 1
ATOM 728 C C . GLU A 1 104 ? -20.511 15.312 17.266 1.00 25.11 298 GLU A C 1
ATOM 729 O O . GLU A 1 104 ? -20.169 15.883 18.303 1.00 27.21 298 GLU A O 1
ATOM 735 N N . TYR A 1 105 ? -20.172 14.070 16.987 1.00 23.62 299 TYR A N 1
ATOM 736 C CA . TYR A 1 105 ? -19.340 13.284 17.907 1.00 23.24 299 TYR A CA 1
ATOM 737 C C . TYR A 1 105 ? -17.982 13.931 18.203 1.00 24.32 299 TYR A C 1
ATOM 738 O O . TYR A 1 105 ? -17.593 14.069 19.379 1.00 24.76 299 TYR A O 1
ATOM 747 N N . ALA A 1 106 ? -17.284 14.360 17.151 1.00 23.74 300 ALA A N 1
ATOM 748 C CA . ALA A 1 106 ? -15.986 15.036 17.296 1.00 23.01 300 ALA A CA 1
ATOM 749 C C . ALA A 1 106 ? -16.037 16.234 18.230 1.00 25.53 300 ALA A C 1
ATOM 750 O O . ALA A 1 106 ? -15.151 16.415 19.052 1.00 24.50 300 ALA A O 1
ATOM 752 N N . LYS A 1 107 ? -17.107 17.015 18.151 1.00 27.12 301 LYS A N 1
ATOM 753 C CA . LYS A 1 107 ? -17.286 18.146 19.048 1.00 30.13 301 LYS A CA 1
ATOM 754 C C . LYS A 1 107 ? -17.378 17.768 20.534 1.00 31.26 301 LYS A C 1
ATOM 755 O O . LYS A 1 107 ? -17.097 18.595 21.400 1.00 30.14 301 LYS A O 1
ATOM 761 N N . SER A 1 108 ? -17.784 16.540 20.819 1.00 31.07 302 SER A N 1
ATOM 762 C CA . SER A 1 108 ? -17.831 16.036 22.184 1.00 31.10 302 SER A CA 1
ATOM 763 C C . SER A 1 108 ? -16.493 15.535 22.713 1.00 29.51 302 SER A C 1
ATOM 764 O O . SER A 1 108 ? -16.394 15.248 23.913 1.00 30.55 302 SER A O 1
ATOM 767 N N . ILE A 1 109 ? -15.465 15.431 21.860 1.00 26.60 303 ILE A N 1
ATOM 768 C CA . ILE A 1 109 ? -14.193 14.878 22.301 1.00 25.67 303 ILE A CA 1
ATOM 769 C C . ILE A 1 109 ? -13.487 15.969 23.114 1.00 27.42 303 ILE A C 1
ATOM 770 O O . ILE A 1 109 ? -13.165 17.020 22.575 1.00 27.08 303 ILE A O 1
ATOM 775 N N . PRO A 1 110 ? -13.221 15.725 24.410 1.00 28.83 304 PRO A N 1
ATOM 776 C CA . PRO A 1 110 ? -12.626 16.808 25.195 1.00 29.46 304 PRO A CA 1
ATOM 777 C C . PRO A 1 110 ? -11.371 17.424 24.591 1.00 29.62 304 PRO A C 1
ATOM 778 O O . PRO A 1 110 ? -10.403 16.715 24.310 1.00 30.60 304 PRO A O 1
ATOM 782 N N . GLY A 1 111 ? -11.385 18.742 24.409 1.00 28.97 305 GLY A N 1
ATOM 783 C CA . GLY A 1 111 ? -10.250 19.475 23.838 1.00 29.90 305 GLY A CA 1
ATOM 784 C C . GLY A 1 111 ? -10.378 19.777 22.357 1.00 27.73 305 GLY A C 1
ATOM 785 O O . GLY A 1 111 ? -9.700 20.681 21.852 1.00 28.73 305 GLY A O 1
ATOM 786 N N . PHE A 1 112 ? -11.229 19.037 21.642 1.00 28.05 306 PHE A N 1
ATOM 787 C CA . PHE A 1 112 ? -11.306 19.179 20.181 1.00 26.11 306 PHE A CA 1
ATOM 788 C C . PHE A 1 112 ? -11.750 20.572 19.760 1.00 27.20 306 PHE A C 1
ATOM 789 O O . PHE A 1 112 ? -11.103 21.187 18.891 1.00 29.07 306 PHE A O 1
ATOM 797 N N . VAL A 1 113 ? -12.854 21.059 20.338 1.00 27.41 307 VAL A N 1
ATOM 798 C CA . VAL A 1 113 ? -13.387 22.381 19.937 1.00 31.61 307 VAL A CA 1
ATOM 799 C C . VAL A 1 113 ? -12.500 23.564 20.342 1.00 34.76 307 VAL A C 1
ATOM 800 O O . VAL A 1 113 ? -12.667 24.654 19.786 1.00 36.67 307 VAL A O 1
ATOM 804 N N . ASN A 1 114 ? -11.541 23.340 21.249 1.00 34.68 308 ASN A N 1
ATOM 805 C CA . ASN A 1 114 ? -10.547 24.359 21.623 1.00 36.84 308 ASN A CA 1
ATOM 806 C C . ASN A 1 114 ? -9.388 24.452 20.664 1.00 36.59 308 ASN A C 1
ATOM 807 O O . ASN A 1 114 ? -8.633 25.413 20.716 1.00 32.88 308 ASN A O 1
ATOM 812 N N . LEU A 1 115 ? -9.233 23.467 19.774 1.00 32.49 309 LEU A N 1
ATOM 813 C CA . LEU A 1 115 ? -8.190 23.528 18.737 1.00 29.59 309 LEU A CA 1
ATOM 814 C C . LEU A 1 115 ? -8.494 24.636 17.741 1.00 28.19 309 LEU A C 1
ATOM 815 O O . LEU A 1 115 ? -9.650 25.030 17.571 1.00 28.92 309 LEU A O 1
ATOM 820 N N . ASP A 1 116 ? -7.448 25.115 17.078 1.00 31.20 310 ASP A N 1
ATOM 821 C CA . ASP A 1 116 ? -7.586 26.028 15.921 1.00 33.26 310 ASP A CA 1
ATOM 822 C C . ASP A 1 116 ? -8.680 25.458 15.013 1.00 36.24 310 ASP A C 1
ATOM 823 O O . ASP A 1 116 ? -8.619 24.275 14.641 1.00 31.53 310 ASP A O 1
ATOM 828 N N . LEU A 1 117 ? -9.659 26.286 14.660 1.00 34.38 311 LEU A N 1
ATOM 829 C CA . LEU A 1 117 ? -10.767 25.859 13.809 1.00 34.89 311 LEU A CA 1
ATOM 830 C C . LEU A 1 117 ? -10.315 25.244 12.487 1.00 32.41 311 LEU A C 1
ATOM 831 O O . LEU A 1 117 ? -10.976 24.323 11.992 1.00 32.38 311 LEU A O 1
ATOM 836 N N . ASN A 1 118 ? -9.219 25.745 11.912 1.00 31.50 312 ASN A N 1
ATOM 837 C CA . ASN A 1 118 ? -8.674 25.171 10.684 1.00 31.77 312 ASN A CA 1
ATOM 838 C C . ASN A 1 118 ? -8.182 23.741 10.890 1.00 30.52 312 ASN A C 1
ATOM 839 O O . ASN A 1 118 ? -8.267 22.922 9.987 1.00 27.71 312 ASN A O 1
ATOM 844 N N . ASP A 1 119 ? -7.654 23.474 12.067 1.00 29.75 313 ASP A N 1
ATOM 845 C CA . ASP A 1 119 ? -7.191 22.118 12.415 1.00 30.20 313 ASP A CA 1
ATOM 846 C C . ASP A 1 119 ? -8.351 21.158 12.687 1.00 28.00 313 ASP A C 1
ATOM 847 O O . ASP A 1 119 ? -8.280 20.000 12.286 1.00 27.72 313 ASP A O 1
ATOM 852 N N . GLN A 1 120 ? -9.413 21.654 13.309 1.00 26.54 314 GLN A N 1
ATOM 853 C CA . GLN A 1 120 ? -10.660 20.906 13.445 1.00 28.18 314 GLN A CA 1
ATOM 854 C C . GLN A 1 120 ? -11.173 20.467 12.077 1.00 29.93 314 GLN A C 1
ATOM 855 O O . GLN A 1 120 ? -11.495 19.307 11.864 1.00 26.03 314 GLN A O 1
ATOM 861 N N . VAL A 1 121 ? -11.211 21.399 11.139 1.00 27.30 315 VAL A N 1
ATOM 862 C CA . VAL A 1 121 ? -11.615 21.074 9.784 1.00 27.68 315 VAL A CA 1
ATOM 863 C C . VAL A 1 121 ? -10.707 20.020 9.150 1.00 25.80 315 VAL A C 1
ATOM 864 O O . VAL A 1 121 ? -11.216 19.081 8.531 1.00 24.32 315 VAL A O 1
ATOM 868 N N . THR A 1 122 ? -9.383 20.167 9.275 1.00 23.87 316 THR A N 1
ATOM 869 C CA . THR A 1 122 ? -8.457 19.229 8.665 1.00 23.86 316 THR A CA 1
ATOM 870 C C . THR A 1 122 ? -8.591 17.804 9.266 1.00 23.92 316 THR A C 1
ATOM 871 O O . THR A 1 122 ? -8.544 16.830 8.548 1.00 22.14 316 THR A O 1
ATOM 875 N N . LEU A 1 123 ? -8.765 17.737 10.572 1.00 23.10 317 LEU A N 1
ATOM 876 C CA . LEU A 1 123 ? -8.954 16.451 11.244 1.00 23.46 317 LEU A CA 1
ATOM 877 C C . LEU A 1 123 ? -10.221 15.787 10.726 1.00 23.51 317 LEU A C 1
ATOM 878 O O . LEU A 1 123 ? -10.194 14.618 10.438 1.00 22.26 317 LEU A O 1
ATOM 883 N N . LEU A 1 124 ? -11.317 16.530 10.597 1.00 23.43 318 LEU A N 1
ATOM 884 C CA . LEU A 1 124 ? -12.549 15.931 10.041 1.00 23.66 318 LEU A CA 1
ATOM 885 C C . LEU A 1 124 ? -12.397 15.528 8.584 1.00 22.87 318 LEU A C 1
ATOM 886 O O . LEU A 1 124 ? -12.796 14.415 8.182 1.00 20.60 318 LEU A O 1
ATOM 891 N N . LYS A 1 125 ? -11.781 16.405 7.784 1.00 21.71 319 LYS A N 1
ATOM 892 C CA . LYS A 1 125 ? -11.607 16.128 6.371 1.00 24.38 319 LYS A CA 1
ATOM 893 C C . LYS A 1 125 ? -10.949 14.770 6.115 1.00 22.33 319 LYS A C 1
ATOM 894 O O . LYS A 1 125 ? -11.407 13.998 5.299 1.00 23.77 319 LYS A O 1
ATOM 900 N N . TYR A 1 126 ? -9.871 14.501 6.830 1.00 23.50 320 TYR A N 1
ATOM 901 C CA . TYR A 1 126 ? -9.151 13.255 6.721 1.00 22.34 320 TYR A CA 1
ATOM 902 C C . TYR A 1 126 ? -9.770 12.127 7.530 1.00 21.74 320 TYR A C 1
ATOM 903 O O . TYR A 1 126 ? -9.660 10.990 7.117 1.00 24.43 320 TYR A O 1
ATOM 912 N N . GLY A 1 127 ? -10.374 12.430 8.677 1.00 20.70 321 GLY A N 1
ATOM 913 C CA . GLY A 1 127 ? -10.853 11.391 9.595 1.00 20.50 321 GLY A CA 1
ATOM 914 C C . GLY A 1 127 ? -12.211 10.807 9.243 1.00 21.81 321 GLY A C 1
ATOM 915 O O . GLY A 1 127 ? -12.467 9.620 9.534 1.00 21.48 321 GLY A O 1
ATOM 916 N N . VAL A 1 128 ? -13.105 11.597 8.638 1.00 19.34 322 VAL A N 1
ATOM 917 C CA . VAL A 1 128 ? -14.504 11.105 8.571 1.00 20.28 322 VAL A CA 1
ATOM 918 C C . VAL A 1 128 ? -14.707 9.819 7.823 1.00 20.18 322 VAL A C 1
ATOM 919 O O . VAL A 1 128 ? -15.464 8.938 8.304 1.00 20.86 322 VAL A O 1
ATOM 923 N N . HIS A 1 129 ? -14.078 9.674 6.662 1.00 19.69 323 HIS A N 1
ATOM 924 C CA . HIS A 1 129 ? -14.279 8.447 5.905 1.00 21.50 323 HIS A CA 1
ATOM 925 C C . HIS A 1 129 ? -13.633 7.267 6.582 1.00 22.05 323 HIS A C 1
ATOM 926 O O . HIS A 1 129 ? -14.190 6.124 6.559 1.00 22.09 323 HIS A O 1
ATOM 933 N N . GLU A 1 130 ? -12.485 7.500 7.230 1.00 21.07 324 GLU A N 1
ATOM 934 C CA . GLU A 1 130 ? -11.906 6.409 8.022 1.00 21.60 324 GLU A CA 1
ATOM 935 C C . GLU A 1 130 ? -12.877 5.905 9.095 1.00 20.46 324 GLU A C 1
ATOM 936 O O . GLU A 1 130 ? -12.966 4.674 9.365 1.00 21.30 324 GLU A O 1
ATOM 942 N N . ILE A 1 131 ? -13.575 6.835 9.728 1.00 20.12 325 ILE A N 1
ATOM 943 C CA . ILE A 1 131 ? -14.565 6.478 10.728 1.00 21.53 325 ILE A CA 1
ATOM 944 C C . ILE A 1 131 ? -15.750 5.795 10.074 1.00 21.58 325 ILE A C 1
ATOM 945 O O . ILE A 1 131 ? -16.286 4.808 10.629 1.00 19.23 325 ILE A O 1
ATOM 950 N N . ILE A 1 132 ? -16.191 6.306 8.920 1.00 19.78 326 ILE A N 1
ATOM 951 C CA . ILE A 1 132 ? -17.325 5.661 8.213 1.00 20.95 326 ILE A CA 1
ATOM 952 C C . ILE A 1 132 ? -17.034 4.167 7.976 1.00 21.02 326 ILE A C 1
ATOM 953 O O . ILE A 1 132 ? -17.861 3.316 8.288 1.00 21.15 326 ILE A O 1
ATOM 958 N N . TYR A 1 133 ? -15.853 3.847 7.465 1.00 20.93 327 TYR A N 1
ATOM 959 C CA . TYR A 1 133 ? -15.515 2.465 7.099 1.00 20.82 327 TYR A CA 1
ATOM 960 C C . TYR A 1 133 ? -15.342 1.613 8.345 1.00 20.92 327 TYR A C 1
ATOM 961 O O . TYR A 1 133 ? -15.692 0.431 8.324 1.00 22.67 327 TYR A O 1
ATOM 970 N N . THR A 1 134 ? -14.810 2.203 9.425 1.00 19.25 328 THR A N 1
ATOM 971 C CA . THR A 1 134 ? -14.719 1.520 10.735 1.00 21.27 328 THR A CA 1
ATOM 972 C C . THR A 1 134 ? -16.093 1.118 11.248 1.00 23.16 328 THR A C 1
ATOM 973 O O . THR A 1 134 ? -16.326 -0.046 11.590 1.00 24.30 328 THR A O 1
ATOM 977 N N . MET A 1 135 ? -16.999 2.083 11.266 1.00 22.09 329 MET A N 1
ATOM 978 C CA . MET A 1 135 ? -18.320 1.880 11.809 1.00 24.61 329 MET A CA 1
ATOM 979 C C . MET A 1 135 ? -19.240 1.092 10.862 1.00 24.41 329 MET A C 1
ATOM 980 O O . MET A 1 135 ? -20.157 0.409 11.322 1.00 24.78 329 MET A O 1
ATOM 985 N N . LEU A 1 136 ? -18.946 1.108 9.575 1.00 24.18 330 LEU A N 1
ATOM 986 C CA . LEU A 1 136 ? -19.622 0.226 8.634 1.00 27.11 330 LEU A CA 1
ATOM 987 C C . LEU A 1 136 ? -19.553 -1.258 9.029 1.00 26.47 330 LEU A C 1
ATOM 988 O O . LEU A 1 136 ? -20.515 -1.978 8.869 1.00 27.21 330 LEU A O 1
ATOM 993 N N . ALA A 1 137 ? -18.407 -1.697 9.560 1.00 24.01 331 ALA A N 1
ATOM 994 C CA . ALA A 1 137 ? -18.214 -3.063 10.020 1.00 25.36 331 ALA A CA 1
ATOM 995 C C . ALA A 1 137 ? -19.233 -3.489 11.091 1.00 25.28 331 ALA A C 1
ATOM 996 O O . ALA A 1 137 ? -19.620 -4.667 11.140 1.00 26.38 331 ALA A O 1
ATOM 998 N N . SER A 1 138 ? -19.658 -2.547 11.927 1.00 24.90 332 SER A N 1
ATOM 999 C CA . SER A 1 138 ? -20.666 -2.789 12.937 1.00 26.10 332 SER A CA 1
ATOM 1000 C C . SER A 1 138 ? -21.993 -3.210 12.322 1.00 28.08 332 SER A C 1
ATOM 1001 O O . SER A 1 138 ? -22.753 -3.875 12.991 1.00 28.14 332 SER A O 1
ATOM 1004 N N . LEU A 1 139 ? -22.268 -2.769 11.089 1.00 28.09 333 LEU A N 1
ATOM 1005 C CA . LEU A 1 139 ? -23.528 -3.039 10.382 1.00 29.20 333 LEU A CA 1
ATOM 1006 C C . LEU A 1 139 ? -23.470 -4.236 9.434 1.00 28.24 333 LEU A C 1
ATOM 1007 O O . LEU A 1 139 ? -24.449 -4.520 8.741 1.00 29.79 333 LEU A O 1
ATOM 1012 N N . MET A 1 140 ? -22.346 -4.920 9.401 1.00 26.21 334 MET A N 1
ATOM 1013 C CA . MET A 1 140 ? -22.060 -5.936 8.411 1.00 28.96 334 MET A CA 1
ATOM 1014 C C . MET A 1 140 ? -21.950 -7.325 9.049 1.00 32.86 334 MET A C 1
ATOM 1015 O O . MET A 1 140 ? -21.479 -7.470 10.172 1.00 32.26 334 MET A O 1
ATOM 1020 N N . ASN A 1 141 ? -22.385 -8.345 8.309 1.00 35.18 335 ASN A N 1
ATOM 1021 C CA . ASN A 1 141 ? -21.874 -9.699 8.501 1.00 34.35 335 ASN A CA 1
ATOM 1022 C C . ASN A 1 141 ? -21.220 -10.079 7.196 1.00 36.04 335 ASN A C 1
ATOM 1023 O O . ASN A 1 141 ? -21.087 -9.244 6.290 1.00 33.04 335 ASN A O 1
ATOM 1028 N N . LYS A 1 142 ? -20.778 -11.323 7.071 1.00 37.19 336 LYS A N 1
ATOM 1029 C CA . LYS A 1 142 ? -20.144 -11.752 5.823 1.00 39.51 336 LYS A CA 1
ATOM 1030 C C . LYS A 1 142 ? -21.081 -11.792 4.607 1.00 35.20 336 LYS A C 1
ATOM 1031 O O . LYS A 1 142 ? -20.603 -11.868 3.503 1.00 36.75 336 LYS A O 1
ATOM 1037 N N . ASP A 1 143 ? -22.397 -11.718 4.806 1.00 35.16 337 ASP A N 1
ATOM 1038 C CA . ASP A 1 143 ? -23.357 -11.782 3.695 1.00 36.02 337 ASP A CA 1
ATOM 1039 C C . ASP A 1 143 ? -23.990 -10.466 3.289 1.00 33.09 337 ASP A C 1
ATOM 1040 O O . ASP A 1 143 ? -24.634 -10.410 2.246 1.00 33.33 337 ASP A O 1
ATOM 1045 N N . GLY A 1 144 ? -23.842 -9.409 4.087 1.00 29.42 338 GLY A N 1
ATOM 1046 C CA . GLY A 1 144 ? -24.421 -8.144 3.692 1.00 27.23 338 GLY A CA 1
ATOM 1047 C C . GLY A 1 144 ? -24.354 -7.072 4.742 1.00 25.78 338 GLY A C 1
ATOM 1048 O O . GLY A 1 144 ? -23.733 -7.254 5.796 1.00 29.17 338 GLY A O 1
ATOM 1049 N N . VAL A 1 145 ? -25.014 -5.966 4.444 1.00 27.42 339 VAL A N 1
ATOM 1050 C CA . VAL A 1 145 ? -24.968 -4.774 5.283 1.00 27.15 339 VAL A CA 1
ATOM 1051 C C . VAL A 1 145 ? -26.341 -4.200 5.615 1.00 27.87 339 VAL A C 1
ATOM 1052 O O . VAL A 1 145 ? -27.214 -4.068 4.733 1.00 25.86 339 VAL A O 1
ATOM 1056 N N . LEU A 1 146 ? -26.524 -3.807 6.870 1.00 27.39 340 LEU A N 1
ATOM 1057 C CA . LEU A 1 146 ? -27.712 -3.093 7.268 1.00 28.77 340 LEU A CA 1
ATOM 1058 C C . LEU A 1 146 ? -27.645 -1.681 6.777 1.00 31.67 340 LEU A C 1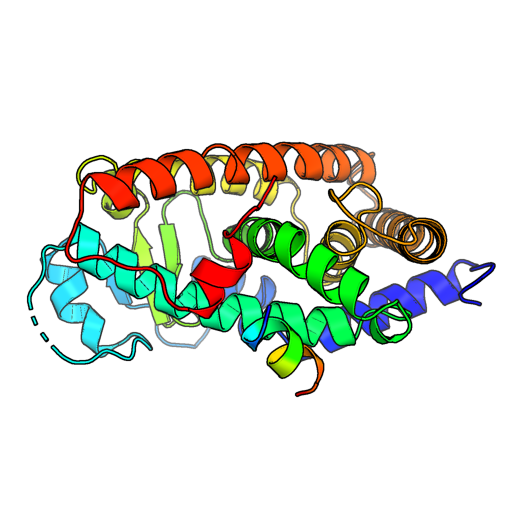
ATOM 1059 O O . LEU A 1 146 ? -26.621 -1.002 6.963 1.00 32.20 340 LEU A O 1
ATOM 1064 N N . ILE A 1 147 ? -28.721 -1.242 6.138 1.00 29.63 341 ILE A N 1
ATOM 1065 C CA . ILE A 1 147 ? -28.873 0.135 5.681 1.00 32.26 341 ILE A CA 1
ATOM 1066 C C . ILE A 1 147 ? -30.131 0.804 6.263 1.00 34.64 341 ILE A C 1
ATOM 1067 O O . ILE A 1 147 ? -31.014 0.137 6.821 1.00 32.85 341 ILE A O 1
ATOM 1072 N N . SER A 1 148 ? -30.175 2.128 6.145 1.00 37.10 342 SER A N 1
ATOM 1073 C CA . SER A 1 148 ? -31.308 2.950 6.579 1.00 39.11 342 SER A CA 1
ATOM 1074 C C . SER A 1 148 ? -31.735 2.652 8.009 1.00 39.27 342 SER A C 1
ATOM 1075 O O . SER A 1 148 ? -32.895 2.340 8.276 1.00 37.61 342 SER A O 1
ATOM 1078 N N . GLU A 1 149 ? -30.771 2.722 8.917 1.00 40.70 343 GLU A N 1
ATOM 1079 C CA . GLU A 1 149 ? -30.966 2.462 10.337 1.00 40.65 343 GLU A CA 1
ATOM 1080 C C . GLU A 1 149 ? -31.507 1.069 10.644 1.00 39.98 343 GLU A C 1
ATOM 1081 O O . GLU A 1 149 ? -32.360 0.893 11.508 1.00 40.24 343 GLU A O 1
ATOM 1087 N N . GLY A 1 150 ? -30.975 0.072 9.955 1.00 36.55 344 GLY A N 1
ATOM 1088 C CA . GLY A 1 150 ? -31.416 -1.302 10.111 1.00 39.30 344 GLY A CA 1
ATOM 1089 C C . GLY A 1 150 ? -32.748 -1.676 9.446 1.00 37.90 344 GLY A C 1
ATOM 1090 O O . GLY A 1 150 ? -33.179 -2.803 9.611 1.00 39.17 344 GLY A O 1
ATOM 1091 N N . GLN A 1 151 ? -33.377 -0.758 8.703 1.00 38.90 345 GLN A N 1
ATOM 1092 C CA . GLN A 1 151 ? -34.633 -1.050 7.984 1.00 39.68 345 GLN A CA 1
ATOM 1093 C C . GLN A 1 151 ? -34.419 -1.926 6.757 1.00 38.79 345 GLN A C 1
ATOM 1094 O O . GLN A 1 151 ? -35.349 -2.599 6.308 1.00 39.81 345 GLN A O 1
ATOM 1100 N N . GLY A 1 152 ? -33.210 -1.880 6.194 1.00 33.22 346 GLY A N 1
ATOM 1101 C CA . GLY A 1 152 ? -32.841 -2.599 4.978 1.00 32.01 346 GLY A CA 1
ATOM 1102 C C . GLY A 1 152 ? -31.613 -3.471 5.176 1.00 31.85 346 GLY A C 1
ATOM 1103 O O . GLY A 1 152 ? -30.786 -3.215 6.056 1.00 30.18 346 GLY A O 1
ATOM 1104 N N . PHE A 1 153 ? -31.493 -4.524 4.375 1.00 29.00 347 PHE A N 1
ATOM 1105 C CA . PHE A 1 153 ? -30.295 -5.355 4.372 1.00 29.38 347 PHE A CA 1
ATOM 1106 C C . PHE A 1 153 ? -29.917 -5.638 2.934 1.00 31.05 347 PHE A C 1
ATOM 1107 O O . PHE A 1 153 ? -30.665 -6.297 2.193 1.00 28.70 347 PHE A O 1
ATOM 1115 N N . MET A 1 154 ? -28.764 -5.122 2.530 1.00 27.46 348 MET A N 1
ATOM 1116 C CA . MET A 1 154 ? -28.338 -5.189 1.156 1.00 30.34 348 MET A CA 1
ATOM 1117 C C . MET A 1 154 ? -27.279 -6.258 1.105 1.00 29.99 348 MET A C 1
ATOM 1118 O O . MET A 1 154 ? -26.341 -6.244 1.905 1.00 30.55 348 MET A O 1
ATOM 1123 N N . THR A 1 155 ? -27.426 -7.212 0.191 1.00 28.28 349 THR A N 1
ATOM 1124 C CA . THR A 1 155 ? -26.557 -8.374 0.212 1.00 28.95 349 THR A CA 1
ATOM 1125 C C . THR A 1 155 ? -25.192 -8.029 -0.370 1.00 28.42 349 THR A C 1
ATOM 1126 O O . THR A 1 155 ? -25.082 -7.217 -1.296 1.00 29.39 349 THR A O 1
ATOM 1130 N N . ARG A 1 156 ? -24.163 -8.656 0.190 1.00 29.64 350 ARG A N 1
ATOM 1131 C CA . ARG A 1 156 ? -22.794 -8.531 -0.315 1.00 30.17 350 ARG A CA 1
ATOM 1132 C C . ARG A 1 156 ? -22.646 -8.917 -1.785 1.00 32.70 35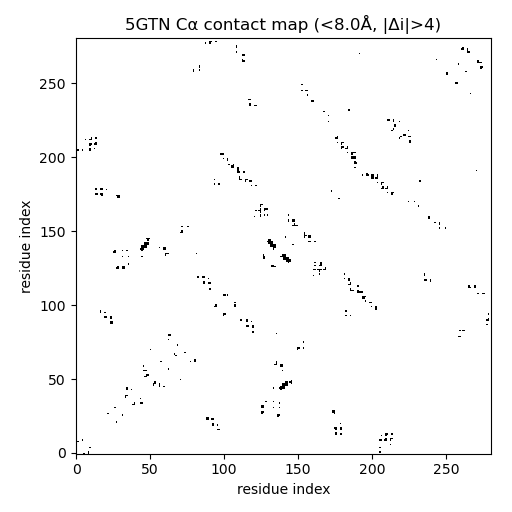0 ARG A C 1
ATOM 1133 O O . ARG A 1 156 ? -22.024 -8.196 -2.573 1.00 29.28 350 ARG A O 1
ATOM 1141 N N . GLU A 1 157 ? -23.231 -10.060 -2.149 1.00 36.60 351 GLU A N 1
ATOM 1142 C CA . GLU A 1 157 ? -23.281 -10.519 -3.559 1.00 39.05 351 GLU A CA 1
ATOM 1143 C C . GLU A 1 157 ? -23.849 -9.481 -4.551 1.00 34.03 351 GLU A C 1
ATOM 1144 O O . GLU A 1 157 ? -23.320 -9.308 -5.637 1.00 32.32 351 GLU A O 1
ATOM 1150 N N . PHE A 1 158 ? -24.943 -8.823 -4.184 1.00 32.87 352 PHE A N 1
ATOM 1151 C CA . PHE A 1 158 ? -25.581 -7.821 -5.030 1.00 30.75 352 PHE A CA 1
ATOM 1152 C C . PHE A 1 158 ? -24.640 -6.642 -5.243 1.00 31.93 352 PHE A C 1
ATOM 1153 O O . PHE A 1 158 ? -24.439 -6.178 -6.370 1.00 30.52 352 PHE A O 1
ATOM 1161 N N . LEU A 1 159 ? -24.090 -6.152 -4.134 1.00 33.12 353 LEU A N 1
ATOM 1162 C CA . LEU A 1 159 ? -23.190 -4.983 -4.151 1.00 32.02 353 LEU A CA 1
ATOM 1163 C C . LEU A 1 159 ? -21.924 -5.298 -4.930 1.00 31.27 353 LEU A C 1
ATOM 1164 O O . LEU A 1 159 ? -21.499 -4.485 -5.726 1.00 33.09 353 LEU A O 1
ATOM 1169 N N . LYS A 1 160 ? -21.366 -6.489 -4.707 1.00 31.80 354 LYS A N 1
ATOM 1170 C CA . LYS A 1 160 ? -20.144 -6.968 -5.385 1.00 38.32 354 LYS A CA 1
ATOM 1171 C C . LYS A 1 160 ? -20.352 -7.012 -6.901 1.00 40.73 354 LYS A C 1
ATOM 1172 O O . LYS A 1 160 ? -19.469 -6.632 -7.672 1.00 42.03 354 LYS A O 1
ATOM 1178 N N . SER A 1 161 ? -21.557 -7.418 -7.299 1.00 41.38 355 SER A N 1
ATOM 1179 C CA . SER A 1 161 ? -21.930 -7.642 -8.706 1.00 41.04 355 SER A CA 1
ATOM 1180 C C . SER A 1 161 ? -22.252 -6.416 -9.532 1.00 39.43 355 SER A C 1
ATOM 1181 O O . SER A 1 161 ? -22.493 -6.544 -10.727 1.00 41.03 355 SER A O 1
ATOM 1184 N N . LEU A 1 162 ? -22.279 -5.229 -8.936 1.00 36.76 356 LEU A N 1
ATOM 1185 C CA . LEU A 1 162 ? -22.602 -4.028 -9.681 1.00 37.31 356 LEU A CA 1
ATOM 1186 C C . LEU A 1 162 ? -21.576 -3.807 -10.781 1.00 39.03 356 LEU A C 1
ATOM 1187 O O . LEU A 1 162 ? -20.429 -4.192 -10.634 1.00 37.62 356 LEU A O 1
ATOM 1192 N N . ARG A 1 163 ? -21.991 -3.204 -11.890 1.00 39.08 357 ARG A N 1
ATOM 1193 C CA . ARG A 1 163 ? -21.064 -3.024 -13.018 1.00 44.05 357 ARG A CA 1
ATOM 1194 C C . ARG A 1 163 ? -19.842 -2.204 -12.633 1.00 44.35 357 ARG A C 1
ATOM 1195 O O . ARG A 1 163 ? -19.926 -1.354 -11.744 1.00 43.26 357 ARG A O 1
ATOM 1203 N N . LYS A 1 164 ? -18.731 -2.442 -13.322 1.00 45.68 358 LYS A N 1
ATOM 1204 C CA . LYS A 1 164 ? -17.462 -1.792 -13.013 1.00 47.81 358 LYS A CA 1
ATOM 1205 C C . LYS A 1 164 ? -17.574 -0.278 -13.250 1.00 45.17 358 LYS A C 1
ATOM 1206 O O . LYS A 1 164 ? -18.207 0.130 -14.206 1.00 43.91 358 LYS A O 1
ATOM 1212 N N . PRO A 1 165 ? -16.997 0.566 -12.396 1.00 44.03 359 PRO A N 1
ATOM 1213 C CA . PRO A 1 165 ? -16.190 0.169 -11.248 1.00 44.42 359 PRO A CA 1
ATOM 1214 C C . PRO A 1 165 ? -16.970 0.177 -9.913 1.00 42.80 359 PRO A C 1
ATOM 1215 O O . PRO A 1 165 ? -16.348 0.141 -8.854 1.00 41.43 359 PRO A O 1
ATOM 1219 N N . PHE A 1 166 ? -18.310 0.184 -9.960 1.00 42.88 360 PHE A N 1
ATOM 1220 C CA . PHE A 1 166 ? -19.124 0.401 -8.758 1.00 37.31 360 PHE A CA 1
ATOM 1221 C C . PHE A 1 166 ? -19.000 -0.732 -7.760 1.00 38.65 360 PHE A C 1
ATOM 1222 O O . PHE A 1 166 ? -18.903 -0.492 -6.549 1.00 35.37 360 PHE A O 1
ATOM 1230 N N . GLY A 1 167 ? -18.944 -1.966 -8.262 1.00 36.75 361 GLY A N 1
ATOM 1231 C CA . GLY A 1 167 ? -18.653 -3.121 -7.427 1.00 36.60 361 GLY A CA 1
ATOM 1232 C C . GLY A 1 167 ? -17.391 -3.002 -6.611 1.00 35.79 361 GLY A C 1
ATOM 1233 O O . GLY A 1 167 ? -17.346 -3.476 -5.478 1.00 36.70 361 GLY A O 1
ATOM 1234 N N . ASP A 1 168 ? -16.369 -2.354 -7.162 1.00 34.17 362 ASP A N 1
ATOM 1235 C CA . ASP A 1 168 ? -15.096 -2.205 -6.468 1.00 37.07 362 ASP A CA 1
ATOM 1236 C C . ASP A 1 168 ? -15.110 -1.219 -5.293 1.00 33.97 362 ASP A C 1
ATOM 1237 O O . ASP A 1 168 ? -14.179 -1.221 -4.505 1.00 34.93 362 ASP A O 1
ATOM 1242 N N . PHE A 1 169 ? -16.153 -0.403 -5.154 1.00 33.47 363 PHE A N 1
ATOM 1243 C CA . PHE A 1 169 ? -16.332 0.373 -3.931 1.00 33.46 363 PHE A CA 1
ATOM 1244 C C . PHE A 1 169 ? -16.697 -0.533 -2.769 1.00 35.73 363 PHE A C 1
ATOM 1245 O O . PHE A 1 169 ? -16.482 -0.164 -1.625 1.00 37.14 363 PHE A O 1
ATOM 1253 N N . MET A 1 170 ? -17.276 -1.706 -3.049 1.00 33.90 364 MET A N 1
ATOM 1254 C CA . MET A 1 170 ? -18.034 -2.447 -2.040 1.00 34.25 364 MET A CA 1
ATOM 1255 C C . MET A 1 170 ? -17.228 -3.548 -1.367 1.00 32.67 364 MET A C 1
ATOM 1256 O O . MET A 1 170 ? -17.143 -3.653 -0.113 1.00 28.58 364 MET A O 1
ATOM 1261 N N . GLU A 1 171 ? -16.629 -4.393 -2.191 1.00 30.86 365 GLU A N 1
ATOM 1262 C CA . GLU A 1 171 ? -16.019 -5.600 -1.696 1.00 31.66 365 GLU A CA 1
ATOM 1263 C C . GLU A 1 171 ? -14.802 -5.376 -0.771 1.00 31.96 365 GLU A C 1
ATOM 1264 O O . GLU A 1 171 ? -14.666 -6.097 0.229 1.00 32.32 365 GLU A O 1
ATOM 1270 N N . PRO A 1 172 ? -13.929 -4.384 -1.073 1.00 31.51 366 PRO A N 1
ATOM 1271 C CA . PRO A 1 172 ? -12.874 -4.043 -0.101 1.00 29.80 366 PRO A CA 1
ATOM 1272 C C . PRO A 1 172 ? -13.389 -3.680 1.292 1.00 27.02 366 PRO A C 1
ATOM 1273 O O . PRO A 1 172 ? -12.726 -3.975 2.267 1.00 28.22 366 PRO A O 1
ATOM 1277 N N . LYS A 1 173 ? -14.566 -3.067 1.390 1.00 26.86 367 LYS A N 1
ATOM 1278 C CA . LYS A 1 173 ? -15.138 -2.697 2.684 1.00 28.02 367 LYS A CA 1
ATOM 1279 C C . LYS A 1 173 ? -15.557 -3.922 3.477 1.00 28.34 367 LYS A C 1
ATOM 1280 O O . LYS A 1 173 ? -15.313 -4.025 4.676 1.00 26.54 367 LYS A O 1
ATOM 1286 N N . PHE A 1 174 ? -16.223 -4.851 2.795 1.00 28.67 368 PHE A N 1
ATOM 1287 C CA . PHE A 1 174 ? -16.546 -6.147 3.396 1.00 28.69 368 PHE A CA 1
ATOM 1288 C C . PHE A 1 174 ? -15.326 -6.921 3.859 1.00 26.37 368 PHE A C 1
ATOM 1289 O O . PHE A 1 174 ? -15.326 -7.445 4.966 1.00 29.75 368 PHE A O 1
ATOM 1297 N N . GLU A 1 175 ? -14.308 -6.988 3.017 1.00 30.25 369 GLU A N 1
ATOM 1298 C CA . GLU A 1 175 ? -13.062 -7.718 3.344 1.00 30.98 369 GLU A CA 1
ATOM 1299 C C . GLU A 1 175 ? -12.415 -7.162 4.612 1.00 30.62 369 GLU A C 1
ATOM 1300 O O . GLU A 1 175 ? -12.046 -7.918 5.497 1.00 29.30 369 GLU A O 1
ATOM 1306 N N . PHE A 1 176 ? -12.324 -5.833 4.697 1.00 29.35 370 PHE A N 1
ATOM 1307 C CA . PHE A 1 176 ? -11.877 -5.155 5.919 1.00 28.96 370 PHE A CA 1
ATOM 1308 C C . PHE A 1 176 ? -12.742 -5.501 7.103 1.00 26.85 370 PHE A C 1
ATOM 1309 O O . PHE A 1 176 ? -12.239 -5.822 8.182 1.00 28.07 370 PHE A O 1
ATOM 1317 N N . ALA A 1 177 ? -14.056 -5.409 6.925 1.00 27.05 371 ALA A N 1
ATOM 1318 C CA . ALA A 1 177 ? -14.989 -5.598 8.020 1.00 26.17 371 ALA A CA 1
ATOM 1319 C C . ALA A 1 177 ? -14.971 -6.992 8.654 1.00 29.89 371 ALA A C 1
ATOM 1320 O O . ALA A 1 177 ? -15.044 -7.085 9.861 1.00 26.80 371 ALA A O 1
ATOM 1322 N N . VAL A 1 178 ? -14.919 -8.062 7.849 1.00 32.36 372 VAL A N 1
ATOM 1323 C CA . VAL A 1 178 ? -14.899 -9.418 8.442 1.00 35.06 372 VAL A CA 1
ATOM 1324 C C . VAL A 1 178 ? -13.655 -9.615 9.341 1.00 33.66 372 VAL A C 1
ATOM 1325 O O . VAL A 1 178 ? -13.785 -10.102 10.444 1.00 36.65 372 VAL A O 1
ATOM 1329 N N . LYS A 1 179 ? -12.493 -9.151 8.890 1.00 35.54 373 LYS A N 1
ATOM 1330 C CA . LYS A 1 179 ? -11.269 -9.148 9.703 1.00 36.63 373 LYS A CA 1
ATOM 1331 C C . LYS A 1 179 ? -11.369 -8.257 10.924 1.00 35.17 373 LYS A C 1
ATOM 1332 O O . LYS A 1 179 ? -10.984 -8.658 12.032 1.00 34.11 373 LYS A O 1
ATOM 1338 N N . PHE A 1 180 ? -11.908 -7.049 10.739 1.00 32.18 374 PHE A N 1
ATOM 1339 C CA . PHE A 1 180 ? -12.083 -6.128 11.866 1.00 29.51 374 PHE A CA 1
ATOM 1340 C C . PHE A 1 180 ? -13.059 -6.665 12.866 1.00 30.94 374 PHE A C 1
ATOM 1341 O O . PHE A 1 180 ? -12.809 -6.586 14.066 1.00 29.73 374 PHE A O 1
ATOM 1349 N N . ASN A 1 181 ? -14.171 -7.224 12.397 1.00 29.09 375 ASN A N 1
ATOM 1350 C CA . ASN A 1 181 ? -15.166 -7.774 13.297 1.00 31.96 375 ASN A CA 1
ATOM 1351 C C . ASN A 1 181 ? -14.643 -8.978 14.095 1.00 30.34 375 ASN A C 1
ATOM 1352 O O . ASN A 1 181 ? -15.159 -9.258 15.149 1.00 30.38 375 ASN A O 1
ATOM 1357 N N . ALA A 1 182 ? -13.616 -9.647 13.620 1.00 33.60 376 ALA A N 1
ATOM 1358 C CA . ALA A 1 182 ? -12.989 -10.724 14.395 1.00 34.15 376 ALA A CA 1
ATOM 1359 C C . ALA A 1 182 ? -12.416 -10.248 15.737 1.00 37.66 376 ALA A C 1
ATOM 1360 O O . ALA A 1 182 ? -12.276 -11.048 16.660 1.00 36.75 376 ALA A O 1
ATOM 1362 N N . LEU A 1 183 ? -12.119 -8.952 15.868 1.00 36.99 377 LEU A N 1
ATOM 1363 C CA . LEU A 1 183 ? -11.628 -8.380 17.130 1.00 36.08 377 LEU A CA 1
ATOM 1364 C C . LEU A 1 183 ? -12.691 -8.291 18.210 1.00 35.47 377 LEU A C 1
ATOM 1365 O O . LEU A 1 183 ? -12.360 -8.110 19.377 1.00 35.43 377 LEU A O 1
ATOM 1370 N N . GLU A 1 184 ? -13.964 -8.366 17.832 1.00 33.57 378 GLU A N 1
ATOM 1371 C CA . GLU A 1 184 ? -15.093 -8.373 18.769 1.00 36.11 378 GLU A CA 1
ATOM 1372 C C . GLU A 1 184 ? -15.188 -7.143 19.673 1.00 36.31 378 GLU A C 1
ATOM 1373 O O . GLU A 1 184 ? -15.540 -7.248 20.835 1.00 33.40 378 GLU A O 1
ATOM 1379 N N . LEU A 1 185 ? -14.929 -5.952 19.117 1.00 34.36 379 LEU A N 1
ATOM 1380 C CA . LEU A 1 185 ? -15.120 -4.725 19.863 1.00 30.72 379 LEU A CA 1
ATOM 1381 C C . LEU A 1 185 ? -16.594 -4.453 20.108 1.00 33.04 379 LEU A C 1
ATOM 1382 O O . LEU A 1 185 ? -17.454 -4.848 19.297 1.00 32.78 379 LEU A O 1
ATOM 1387 N N . ASP A 1 186 ? -16.888 -3.783 21.219 1.00 29.35 380 ASP A N 1
ATOM 1388 C CA . ASP A 1 186 ? -18.226 -3.264 21.491 1.00 33.67 380 ASP A CA 1
ATOM 1389 C C . ASP A 1 186 ? -18.257 -1.766 21.316 1.00 31.09 380 ASP A C 1
ATOM 1390 O O . ASP A 1 186 ? -17.223 -1.158 21.022 1.00 32.45 380 ASP A O 1
ATOM 1395 N N . ASP A 1 187 ? -19.429 -1.184 21.479 1.00 31.71 381 ASP A N 1
ATOM 1396 C CA . ASP A 1 187 ? -19.617 0.256 21.345 1.00 31.09 381 ASP A CA 1
ATOM 1397 C C . ASP A 1 187 ? -18.708 1.091 22.261 1.00 33.82 381 ASP A C 1
ATOM 1398 O O . ASP A 1 187 ? -18.209 2.140 21.817 1.00 27.75 381 ASP A O 1
ATOM 1403 N N . SER A 1 188 ? -18.526 0.632 23.515 1.00 29.48 382 SER A N 1
ATOM 1404 C CA A SER A 1 188 ? -17.637 1.312 24.461 0.50 29.24 382 SER A CA 1
ATOM 1405 C CA B SER A 1 188 ? -17.604 1.253 24.493 0.50 28.68 382 SER A CA 1
ATOM 1406 C C . SER A 1 188 ? -16.185 1.335 23.971 1.00 26.51 382 SER A C 1
ATOM 1407 O O . SER A 1 188 ? -15.517 2.348 24.141 1.00 31.46 382 SER A O 1
ATOM 1412 N N . ASP A 1 189 ? -15.714 0.262 23.349 1.00 27.76 383 ASP A N 1
ATOM 1413 C CA . ASP A 1 189 ? -14.376 0.221 22.745 1.00 27.07 383 ASP A CA 1
ATOM 1414 C C . ASP A 1 189 ? -14.281 1.140 21.509 1.00 28.40 383 ASP A C 1
ATOM 1415 O O . ASP A 1 189 ? -13.344 1.908 21.351 1.00 25.32 383 ASP A O 1
ATOM 1420 N N . LEU A 1 190 ? -15.257 0.999 20.622 1.00 24.99 384 LEU A N 1
ATOM 1421 C CA . LEU A 1 190 ? -15.318 1.810 19.388 1.00 24.08 384 LEU A CA 1
ATOM 1422 C C . LEU A 1 190 ? -15.381 3.301 19.632 1.00 22.77 384 LEU A C 1
ATOM 1423 O O . LEU A 1 190 ? -14.752 4.062 18.842 1.00 22.37 384 LEU A O 1
ATOM 1428 N N . ALA A 1 191 ? -16.115 3.742 20.655 1.00 22.36 385 ALA A N 1
ATOM 1429 C CA . ALA A 1 191 ? -16.236 5.153 20.972 1.00 23.49 385 ALA A CA 1
ATOM 1430 C C . ALA A 1 191 ? -14.853 5.797 21.181 1.00 24.61 385 ALA A C 1
ATOM 1431 O O . ALA A 1 191 ? -14.566 6.873 20.649 1.00 23.63 385 ALA A O 1
ATOM 1433 N N . ILE A 1 192 ? -13.953 5.064 21.843 1.00 23.50 386 ILE A N 1
ATOM 1434 C CA . ILE A 1 192 ? -12.591 5.569 22.068 1.00 22.59 386 ILE A CA 1
ATOM 1435 C C . ILE A 1 192 ? -11.738 5.448 20.807 1.00 21.81 386 ILE A C 1
ATOM 1436 O O . ILE A 1 192 ? -11.011 6.384 20.466 1.00 21.02 386 ILE A O 1
ATOM 1441 N N . PHE A 1 193 ? -11.832 4.321 20.099 1.00 20.28 387 PHE A N 1
ATOM 1442 C CA . PHE A 1 193 ? -11.040 4.089 18.916 1.00 19.88 387 PHE A CA 1
ATOM 1443 C C . PHE A 1 193 ? -11.313 5.154 17.842 1.00 20.01 387 PHE A C 1
ATOM 1444 O O . PHE A 1 193 ? -10.394 5.692 17.213 1.00 18.66 387 PHE A O 1
ATOM 1452 N N . ILE A 1 194 ? -12.571 5.470 17.657 1.00 19.95 388 ILE A N 1
ATOM 1453 C CA . ILE A 1 194 ? -12.923 6.491 16.654 1.00 21.21 388 ILE A CA 1
ATOM 1454 C C . ILE A 1 194 ? -12.407 7.889 17.062 1.00 19.51 388 ILE A C 1
ATOM 1455 O O . ILE A 1 194 ? -11.963 8.633 16.189 1.00 20.32 388 ILE A O 1
ATOM 1460 N N . ALA A 1 195 ? -12.453 8.222 18.357 1.00 18.57 389 ALA A N 1
ATOM 1461 C CA . ALA A 1 195 ? -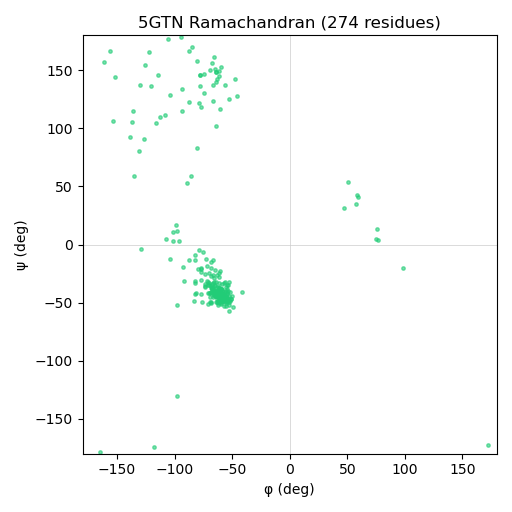11.821 9.432 18.865 1.00 19.53 389 ALA A CA 1
ATOM 1462 C C . ALA A 1 195 ? -10.314 9.484 18.580 1.00 18.78 389 ALA A C 1
ATOM 1463 O O . ALA A 1 195 ? -9.786 10.510 18.137 1.00 19.12 389 ALA A O 1
ATOM 1465 N N . VAL A 1 196 ? -9.618 8.371 18.833 1.00 19.30 390 VAL A N 1
ATOM 1466 C CA . VAL A 1 196 ? -8.188 8.218 18.475 1.00 19.60 390 VAL A CA 1
ATOM 1467 C C . VAL A 1 196 ? -7.886 8.544 17.004 1.00 19.55 390 VAL A C 1
ATOM 1468 O O . VAL A 1 196 ? -6.960 9.324 16.702 1.00 20.05 390 VAL A O 1
ATOM 1472 N N . ILE A 1 197 ? -8.674 7.979 16.100 1.00 17.89 391 ILE A N 1
ATOM 1473 C CA . ILE A 1 197 ? -8.533 8.232 14.691 1.00 19.08 391 ILE A CA 1
ATOM 1474 C C . ILE A 1 197 ? -8.704 9.713 14.348 1.00 19.51 391 ILE A C 1
ATOM 1475 O O . ILE A 1 197 ? -7.911 10.259 13.563 1.00 19.77 391 ILE A O 1
ATOM 1480 N N . ILE A 1 198 ? -9.732 10.335 14.908 1.00 19.86 392 ILE A N 1
ATOM 1481 C CA . ILE A 1 198 ? -9.967 11.759 14.631 1.00 22.70 392 ILE A CA 1
ATOM 1482 C C . ILE A 1 198 ? -8.778 12.594 15.055 1.00 22.34 392 ILE A C 1
ATOM 1483 O O . ILE A 1 198 ? -8.374 13.503 14.317 1.00 23.20 392 ILE A O 1
ATOM 1488 N N . LEU A 1 199 ? -8.203 12.300 16.216 1.00 21.51 393 LEU A N 1
ATOM 1489 C CA . LEU A 1 199 ? -7.110 13.095 16.766 1.00 22.70 393 LEU A CA 1
ATOM 1490 C C . LEU A 1 199 ? -5.718 12.594 16.289 1.00 23.06 393 LEU A C 1
ATOM 1491 O O . LEU A 1 199 ? -4.814 12.406 17.083 1.00 25.01 393 LEU A O 1
ATOM 1496 N N . SER A 1 200 ? -5.537 12.455 14.975 1.00 22.02 394 SER A N 1
ATOM 1497 C CA . SER A 1 200 ? -4.333 11.959 14.371 1.00 23.44 394 SER A CA 1
ATOM 1498 C C . SER A 1 200 ? -3.469 13.168 14.019 1.00 26.44 394 SER A C 1
ATOM 1499 O O . SER A 1 200 ? -3.846 13.979 13.159 1.00 24.61 394 SER A O 1
ATOM 1502 N N . GLY A 1 201 ? -2.322 13.268 14.680 1.00 28.67 395 GLY A N 1
ATOM 1503 C CA . GLY A 1 201 ? -1.432 14.419 14.547 1.00 30.34 395 GLY A CA 1
ATOM 1504 C C . GLY A 1 201 ? -0.632 14.463 13.259 1.00 30.94 395 GLY A C 1
ATOM 1505 O O . GLY A 1 201 ? 0.054 15.463 12.997 1.00 30.79 395 GLY A O 1
ATOM 1506 N N . ASP A 1 202 ? -0.707 13.414 12.443 1.00 29.48 396 ASP A N 1
ATOM 1507 C CA . ASP A 1 202 ? -0.005 13.397 11.168 1.00 29.91 396 ASP A CA 1
ATOM 1508 C C . ASP A 1 202 ? -0.835 13.760 9.947 1.00 28.01 396 ASP A C 1
ATOM 1509 O O . ASP A 1 202 ? -0.381 13.540 8.829 1.00 29.64 396 ASP A O 1
ATOM 1514 N N . ARG A 1 203 ? -2.048 14.295 10.109 1.00 25.62 397 ARG A N 1
ATOM 1515 C CA . ARG A 1 203 ? -2.798 14.657 8.929 1.00 24.78 397 ARG A CA 1
ATOM 1516 C C . ARG A 1 203 ? -2.049 15.762 8.153 1.00 27.87 397 ARG A C 1
ATOM 1517 O O . ARG A 1 203 ? -1.528 16.686 8.769 1.00 29.07 397 ARG A O 1
ATOM 1525 N N . PRO A 1 204 ? -2.077 15.703 6.817 1.00 29.33 398 PRO A N 1
ATOM 1526 C CA . PRO A 1 204 ? -1.480 16.776 6.032 1.00 30.27 398 PRO A CA 1
ATOM 1527 C C . PRO A 1 204 ? -2.049 18.159 6.369 1.00 29.23 398 PRO A C 1
ATOM 1528 O O . PRO A 1 204 ? -3.257 18.330 6.573 1.00 27.45 398 PRO A O 1
ATOM 1532 N N . GLY A 1 205 ? -1.170 19.141 6.466 1.00 28.84 399 GLY A N 1
ATOM 1533 C CA . GLY A 1 205 ? -1.577 20.510 6.625 1.00 28.60 399 GLY A CA 1
ATOM 1534 C C . GLY A 1 205 ? -2.069 20.963 7.989 1.00 28.22 399 GLY A C 1
ATOM 1535 O O . GLY A 1 205 ? -2.668 22.035 8.087 1.00 30.79 399 GLY A O 1
ATOM 1536 N N . LEU A 1 206 ? -1.853 20.169 9.040 1.00 29.09 400 LEU A N 1
ATOM 1537 C CA . LEU A 1 206 ? -2.170 20.630 10.382 1.00 27.89 400 LEU A CA 1
ATOM 1538 C C . LEU A 1 206 ? -1.203 21.781 10.722 1.00 30.76 400 LEU A C 1
ATOM 1539 O O . LEU A 1 206 ? -0.022 21.703 10.405 1.00 29.80 400 LEU A O 1
ATOM 1544 N N . LEU A 1 207 ? -1.759 22.815 11.334 1.00 31.53 401 LEU A N 1
ATOM 1545 C CA . LEU A 1 207 ? -1.029 24.015 11.764 1.00 33.53 401 LEU A CA 1
ATOM 1546 C C . LEU A 1 207 ? -0.303 23.814 13.100 1.00 35.11 401 LEU A C 1
ATOM 1547 O O . LEU A 1 207 ? 0.851 24.217 13.238 1.00 36.55 401 LEU A O 1
ATOM 1552 N N . ASN A 1 208 ? -0.959 23.156 14.064 1.00 32.78 402 ASN A N 1
ATOM 1553 C CA . ASN A 1 208 ? -0.400 22.993 15.402 1.00 30.31 402 ASN A CA 1
ATOM 1554 C C . ASN A 1 208 ? -0.644 21.581 15.937 1.00 30.52 402 ASN A C 1
ATOM 1555 O O . ASN A 1 208 ? -1.670 21.317 16.566 1.00 29.79 402 ASN A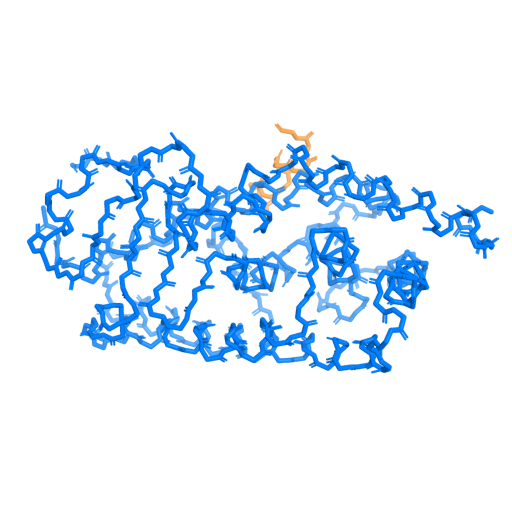 O 1
ATOM 1560 N N . VAL A 1 209 ? 0.338 20.721 15.688 1.00 31.75 403 VAL A N 1
ATOM 1561 C CA . VAL A 1 209 ? 0.255 19.309 15.989 1.00 33.27 403 VAL A CA 1
ATOM 1562 C C . VAL A 1 209 ? 0.209 19.021 17.490 1.00 34.72 403 VAL A C 1
ATOM 1563 O O . VAL A 1 209 ? -0.445 18.061 17.908 1.00 32.43 403 VAL A O 1
ATOM 1567 N N . LYS A 1 210 ? 0.891 19.825 18.300 1.00 34.65 404 LYS A N 1
ATOM 1568 C CA . LYS A 1 210 ? 1.123 19.461 19.716 1.00 39.38 404 LYS A CA 1
ATOM 1569 C C . LYS A 1 210 ? -0.138 19.243 20.570 1.00 36.34 404 LYS A C 1
ATOM 1570 O O . LYS A 1 210 ? -0.212 18.221 21.270 1.00 36.32 404 LYS A O 1
ATOM 1576 N N . PRO A 1 211 ? -1.104 20.195 20.557 1.00 32.38 405 PRO A N 1
ATOM 1577 C CA . PRO A 1 211 ? -2.332 19.970 21.324 1.00 31.92 405 PRO A CA 1
ATOM 1578 C C . PRO A 1 211 ? -3.202 18.810 20.791 1.00 31.01 405 PRO A C 1
ATOM 1579 O O . PRO A 1 211 ? -3.936 18.218 21.570 1.00 28.59 405 PRO A O 1
ATOM 1583 N N . ILE A 1 212 ? -3.094 18.502 19.500 1.00 28.42 406 ILE A N 1
ATOM 1584 C CA . ILE A 1 212 ? -3.758 17.311 18.902 1.00 28.83 406 ILE A CA 1
ATOM 1585 C C . ILE A 1 212 ? -3.112 16.049 19.439 1.00 29.88 406 ILE A C 1
ATOM 1586 O O . ILE A 1 212 ? -3.805 15.155 19.934 1.00 30.61 406 ILE A O 1
ATOM 1591 N N . GLU A 1 213 ? -1.785 15.979 19.386 1.00 28.49 407 GLU A N 1
ATOM 1592 C CA . GLU A 1 213 ? -1.084 14.833 19.959 1.00 33.17 407 GLU A CA 1
ATOM 1593 C C . GLU A 1 213 ? -1.303 14.674 21.482 1.00 32.98 407 GLU A C 1
ATOM 1594 O O . GLU A 1 213 ? -1.370 13.538 21.950 1.00 31.23 407 GLU A O 1
ATOM 1600 N N . ASP A 1 214 ? -1.458 15.787 22.217 1.00 33.08 408 ASP A N 1
ATOM 1601 C CA . ASP A 1 214 ? -1.733 15.765 23.674 1.00 34.46 408 ASP A CA 1
ATOM 1602 C C . ASP A 1 214 ? -3.043 15.015 23.893 1.00 31.62 408 ASP A C 1
ATOM 1603 O O . ASP A 1 214 ? -3.136 14.138 24.750 1.00 32.54 408 ASP A O 1
ATOM 1608 N N . ILE A 1 215 ? -4.058 15.382 23.116 1.00 29.23 409 ILE A N 1
ATOM 1609 C CA . ILE A 1 215 ? -5.403 14.787 23.255 1.00 27.45 409 ILE A CA 1
ATOM 1610 C C . ILE A 1 215 ? -5.312 13.303 22.862 1.00 26.43 409 ILE A C 1
ATOM 1611 O O . ILE A 1 215 ? -5.865 12.456 23.563 1.00 24.51 409 ILE A O 1
ATOM 1616 N N . GLN A 1 216 ? -4.605 12.999 21.768 1.00 24.88 410 GLN A N 1
ATOM 1617 C CA . GLN A 1 216 ? -4.507 11.615 21.298 1.00 24.35 410 GLN A CA 1
ATOM 1618 C C . GLN A 1 216 ? -3.796 10.711 22.296 1.00 25.62 410 GLN A C 1
ATOM 1619 O O . GLN A 1 216 ? -4.216 9.570 22.491 1.00 22.10 410 GLN A O 1
ATOM 1625 N N . ASP A 1 217 ? -2.731 11.222 22.935 1.00 25.70 411 ASP A N 1
ATOM 1626 C CA A ASP A 1 217 ? -2.041 10.494 24.000 0.50 26.86 411 ASP A CA 1
ATOM 1627 C CA B ASP A 1 217 ? -2.028 10.511 24.007 0.50 26.05 411 ASP A CA 1
ATOM 1628 C C . ASP A 1 217 ? -3.026 9.989 25.050 1.00 24.37 411 ASP A C 1
ATOM 1629 O O . ASP A 1 217 ? -3.038 8.799 25.367 1.00 26.07 411 ASP A O 1
ATOM 1638 N N . ASN A 1 218 ? -3.833 10.887 25.584 1.00 24.07 412 ASN A N 1
ATOM 1639 C CA . ASN A 1 218 ? -4.865 10.563 26.582 1.00 28.27 412 ASN A CA 1
ATOM 1640 C C . ASN A 1 218 ? -5.894 9.566 26.088 1.00 25.66 412 ASN A C 1
ATOM 1641 O O . ASN A 1 218 ? -6.292 8.670 26.827 1.00 23.12 412 ASN A O 1
ATOM 1646 N N . LEU A 1 219 ? -6.352 9.776 24.853 1.00 23.03 413 LEU A N 1
ATOM 1647 C CA . LEU A 1 219 ? -7.294 8.843 24.215 1.00 21.76 413 LEU A CA 1
ATOM 1648 C C . LEU A 1 219 ? -6.701 7.453 24.062 1.00 22.84 413 LEU A C 1
ATOM 1649 O O . LEU A 1 219 ? -7.379 6.467 24.318 1.00 21.96 413 LEU A O 1
ATOM 1654 N N . LEU A 1 220 ? -5.445 7.368 23.629 1.00 21.98 414 LEU A N 1
ATOM 1655 C CA . LEU A 1 220 ? -4.791 6.092 23.470 1.00 22.66 414 LEU A CA 1
ATOM 1656 C C . LEU A 1 220 ? 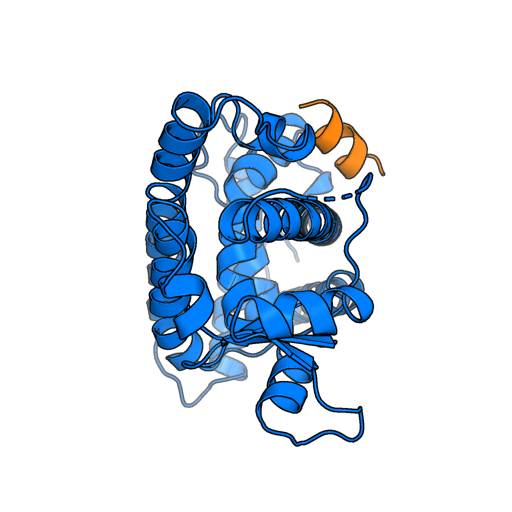-4.631 5.358 24.806 1.00 23.48 414 LEU A C 1
ATOM 1657 O O . LEU A 1 220 ? -4.828 4.137 24.871 1.00 21.40 414 LEU A O 1
ATOM 1662 N N . GLN A 1 221 ? -4.270 6.100 25.856 1.00 25.03 415 GLN A N 1
ATOM 1663 C CA . GLN A 1 221 ? -4.205 5.520 27.198 1.00 26.88 415 GLN A CA 1
ATOM 1664 C C . GLN A 1 221 ? -5.578 5.035 27.660 1.00 26.14 415 GLN A C 1
ATOM 1665 O O . GLN A 1 221 ? -5.700 3.948 28.279 1.00 25.02 415 GLN A O 1
ATOM 1671 N N . ALA A 1 222 ? -6.602 5.841 27.365 1.00 22.57 416 ALA A N 1
ATOM 1672 C CA . ALA A 1 222 ? -7.970 5.445 27.684 1.00 24.12 416 ALA A CA 1
ATOM 1673 C C . ALA A 1 222 ? -8.419 4.198 26.926 1.00 24.66 416 ALA A C 1
ATOM 1674 O O . ALA A 1 222 ? -9.062 3.299 27.516 1.00 23.90 416 ALA A O 1
ATOM 1676 N N . LEU A 1 223 ? -8.091 4.136 25.634 1.00 23.56 417 LEU A N 1
ATOM 1677 C CA . LEU A 1 223 ? -8.388 2.959 24.824 1.00 25.08 417 LEU A CA 1
ATOM 1678 C C . LEU A 1 223 ? -7.685 1.718 25.395 1.00 26.60 417 LEU A C 1
ATOM 1679 O O . LEU A 1 223 ? -8.299 0.678 25.564 1.00 23.97 417 LEU A O 1
ATOM 1684 N N . GLU A 1 224 ? -6.389 1.824 25.677 1.00 25.88 418 GLU A N 1
ATOM 1685 C CA . GLU A 1 224 ? -5.664 0.687 26.211 1.00 28.34 418 GLU A CA 1
ATOM 1686 C C . GLU A 1 224 ? -6.278 0.130 27.509 1.00 26.25 418 GLU A C 1
ATOM 1687 O O . GLU A 1 224 ? -6.444 -1.101 27.649 1.00 28.01 418 GLU A O 1
ATOM 1693 N N . LEU A 1 225 ? -6.618 1.005 28.434 1.00 24.69 419 LEU A N 1
ATOM 1694 C CA . LEU A 1 225 ? -7.254 0.576 29.692 1.00 28.49 419 LEU A CA 1
ATOM 1695 C C . LEU A 1 225 ? -8.622 -0.088 29.451 1.00 29.08 419 LEU A C 1
ATOM 1696 O O . LEU A 1 225 ? -8.945 -1.147 30.010 1.00 26.26 419 LEU A O 1
ATOM 1701 N N . GLN A 1 226 ? -9.412 0.541 28.584 1.00 29.72 420 GLN A N 1
ATOM 1702 C CA . GLN A 1 226 ? -10.732 0.028 28.213 1.00 28.99 420 GLN A CA 1
ATOM 1703 C C . GLN A 1 226 ? -10.611 -1.379 27.650 1.00 28.12 420 GLN A C 1
ATOM 1704 O O . GLN A 1 226 ? -11.410 -2.249 28.012 1.00 31.81 420 GLN A O 1
ATOM 1710 N N . LEU A 1 227 ? -9.622 -1.621 26.791 1.00 29.12 421 LEU A N 1
ATOM 1711 C CA . LEU A 1 227 ? -9.429 -2.933 26.173 1.00 30.10 421 LEU A CA 1
ATOM 1712 C C . LEU A 1 227 ? -8.949 -3.997 27.186 1.00 33.07 421 LEU A C 1
ATOM 1713 O O . LEU A 1 227 ? -9.425 -5.132 27.175 1.00 30.57 421 LEU A O 1
ATOM 1718 N N . LYS A 1 228 ? -8.028 -3.603 28.057 1.00 34.98 422 LYS A N 1
ATOM 1719 C CA . LYS A 1 228 ? -7.599 -4.463 29.16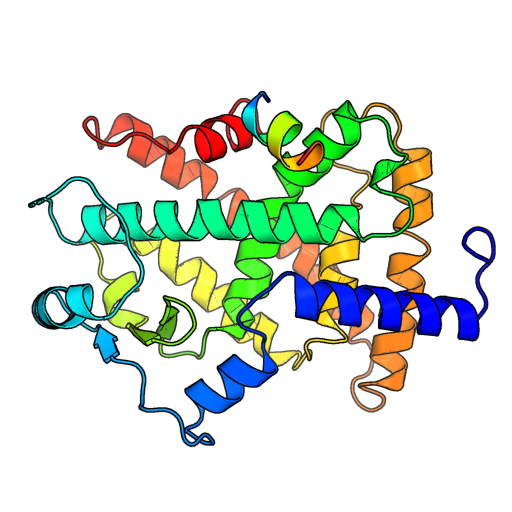3 1.00 37.05 422 LYS A CA 1
ATOM 1720 C C . LYS A 1 228 ? -8.759 -4.834 30.078 1.00 37.60 422 LYS A C 1
ATOM 1721 O O . LYS A 1 228 ? -8.870 -5.991 30.470 1.00 41.05 422 LYS A O 1
ATOM 1727 N N . LEU A 1 229 ? -9.614 -3.875 30.417 1.00 36.87 423 LEU A N 1
ATOM 1728 C CA . LEU A 1 229 ? -10.718 -4.138 31.330 1.00 39.44 423 LEU A CA 1
ATOM 1729 C C . LEU A 1 229 ? -11.854 -4.885 30.667 1.00 45.08 423 LEU A C 1
ATOM 1730 O O . LEU A 1 229 ? -12.353 -5.882 31.202 1.00 41.27 423 LEU A O 1
ATOM 1735 N N . ASN A 1 230 ? -12.284 -4.390 29.517 1.00 42.61 424 ASN A N 1
ATOM 1736 C CA . ASN A 1 230 ? -13.452 -4.937 28.838 1.00 44.82 424 ASN A CA 1
ATOM 1737 C C . ASN A 1 230 ? -13.172 -6.265 28.109 1.00 44.22 424 ASN A C 1
ATOM 1738 O O . ASN A 1 230 ? -14.116 -7.015 27.819 1.00 45.86 424 ASN A O 1
ATOM 1743 N N . HIS A 1 231 ? -11.899 -6.537 27.800 1.00 41.02 425 HIS A N 1
ATOM 1744 C CA . HIS A 1 231 ? -11.465 -7.754 27.091 1.00 43.27 425 HIS A CA 1
ATOM 1745 C C . HIS A 1 231 ? -10.228 -8.341 27.760 1.00 45.65 425 HIS A C 1
ATOM 1746 O O . HIS A 1 231 ? -9.181 -8.530 27.100 1.00 40.27 425 HIS A O 1
ATOM 1753 N N . PRO A 1 232 ? -10.353 -8.696 29.066 1.00 53.68 426 PRO A N 1
ATOM 1754 C CA . PRO A 1 232 ? -9.190 -9.169 29.850 1.00 58.43 426 PRO A CA 1
ATOM 1755 C C . PRO A 1 232 ? -8.531 -10.417 29.255 1.00 61.90 426 PRO A C 1
ATOM 1756 O O . PRO A 1 232 ? -7.306 -10.564 29.321 1.00 65.18 426 PRO A O 1
ATOM 1760 N N . GLU A 1 233 ? -9.349 -11.281 28.662 1.00 65.45 427 GLU A N 1
ATOM 1761 C CA . GLU A 1 233 ? -8.875 -12.462 27.960 1.00 70.80 427 GLU A CA 1
ATOM 1762 C C . GLU A 1 233 ? -8.164 -12.094 26.653 1.00 65.93 427 GLU A C 1
ATOM 1763 O O . GLU A 1 233 ? -7.232 -12.783 26.254 1.00 62.29 427 GLU A O 1
ATOM 1769 N N . SER A 1 234 ? -8.600 -11.023 25.987 1.00 61.06 428 SER A N 1
ATOM 1770 C CA . SER A 1 234 ? -8.053 -10.675 24.667 1.00 61.43 428 SER A CA 1
ATOM 1771 C C . SER A 1 234 ? -6.727 -9.939 24.821 1.00 53.66 428 SER A C 1
ATOM 1772 O O . SER A 1 234 ? -6.661 -8.708 24.809 1.00 50.51 428 SER A O 1
ATOM 1775 N N . SER A 1 235 ? -5.664 -10.699 24.983 1.00 50.54 429 SER A N 1
ATOM 1776 C CA . SER A 1 235 ? -4.327 -10.107 25.059 1.00 52.24 429 SER A CA 1
ATOM 1777 C C . SER A 1 235 ? -3.915 -9.391 23.730 1.00 49.69 429 SER A C 1
ATOM 1778 O O . SER A 1 235 ? -4.325 -9.815 22.635 1.00 52.79 429 SER A O 1
ATOM 1781 N N . GLN A 1 236 ? -3.109 -8.326 23.864 1.00 47.25 430 GLN A N 1
ATOM 1782 C CA . GLN A 1 236 ? -2.641 -7.416 22.762 1.00 47.69 430 GLN A CA 1
ATOM 1783 C C . GLN A 1 236 ? -3.757 -6.938 21.788 1.00 42.31 430 GLN A C 1
ATOM 1784 O O . GLN A 1 236 ? -3.503 -6.734 20.614 1.00 38.18 430 GLN A O 1
ATOM 1790 N N . LEU A 1 237 ? -4.992 -6.789 22.270 1.00 43.29 431 LEU A N 1
ATOM 1791 C CA . LEU A 1 237 ? -6.074 -6.303 21.409 1.00 40.22 431 LEU A CA 1
ATOM 1792 C C . LEU A 1 237 ? -5.823 -4.816 21.027 1.00 41.13 431 LEU A C 1
ATOM 1793 O O . LEU A 1 237 ? -6.101 -4.412 19.895 1.00 38.08 431 LEU A O 1
ATOM 1798 N N . PHE A 1 238 ? -5.297 -4.037 21.982 1.00 39.87 432 PHE A N 1
ATOM 1799 C CA . PHE A 1 238 ? -4.772 -2.669 21.734 1.00 41.51 432 PHE A CA 1
ATOM 1800 C C . PHE A 1 238 ? -3.816 -2.632 20.529 1.00 36.13 432 PHE A C 1
ATOM 1801 O O . PHE A 1 238 ? -4.028 -1.888 19.587 1.00 35.62 432 PHE A O 1
ATOM 1809 N N . ALA A 1 239 ? -2.795 -3.472 20.511 1.00 40.98 433 ALA A N 1
ATOM 1810 C CA . ALA A 1 239 ? -1.862 -3.525 19.357 1.00 33.83 433 ALA A CA 1
ATOM 1811 C C . ALA A 1 239 ? -2.426 -3.901 17.955 1.00 38.97 433 ALA A C 1
ATOM 1812 O O . ALA A 1 239 ? -2.025 -3.328 16.927 1.00 38.06 433 ALA A O 1
ATOM 1814 N N . LYS A 1 240 ? -3.280 -4.919 17.888 1.00 39.38 434 LYS A N 1
ATOM 1815 C CA . LYS A 1 240 ? -3.888 -5.319 16.592 1.00 43.82 434 LYS A CA 1
ATOM 1816 C C . LYS A 1 240 ? -4.758 -4.182 16.057 1.00 40.20 434 LYS A C 1
ATOM 1817 O O . LYS A 1 240 ? -4.710 -3.841 14.859 1.00 39.82 434 LYS A O 1
ATOM 1823 N N . LEU A 1 241 ? -5.507 -3.597 16.982 1.00 39.15 435 LEU A N 1
ATOM 1824 C CA . LEU A 1 241 ? -6.381 -2.466 16.698 1.00 38.47 435 LEU A CA 1
ATOM 1825 C C . LEU A 1 241 ? -5.610 -1.279 16.121 1.00 39.37 435 LEU A C 1
ATOM 1826 O O . LEU A 1 241 ? -5.989 -0.752 15.071 1.00 35.31 435 LEU A O 1
ATOM 1831 N N . LEU A 1 242 ? -4.495 -0.889 16.742 1.00 38.27 436 LEU A N 1
ATOM 1832 C CA . LEU A 1 242 ? -3.659 0.177 16.180 1.00 39.15 436 LEU A CA 1
ATOM 1833 C C . LEU A 1 242 ? -3.203 -0.068 14.757 1.00 39.90 436 LEU A C 1
ATOM 1834 O O . LEU A 1 242 ? -3.151 0.870 13.959 1.00 42.60 436 LEU A O 1
ATOM 1839 N N . GLN A 1 243 ? -2.911 -1.318 14.407 1.00 39.92 437 GLN A N 1
ATOM 1840 C CA . GLN A 1 243 ? -2.514 -1.667 13.031 1.00 41.56 437 GLN A CA 1
ATOM 1841 C C . GLN A 1 243 ? -3.667 -1.462 11.990 1.00 36.61 437 GLN A C 1
ATOM 1842 O O . GLN A 1 243 ? -3.416 -1.132 10.830 1.00 39.84 437 GLN A O 1
ATOM 1848 N N . LYS A 1 244 ? -4.910 -1.595 12.436 1.00 34.33 438 LYS A N 1
ATOM 1849 C CA . LYS A 1 244 ? -6.088 -1.324 11.574 1.00 36.34 438 LYS A CA 1
ATOM 1850 C C . LYS A 1 244 ? -6.158 0.150 11.108 1.00 37.40 438 LYS A C 1
ATOM 1851 O O . LYS A 1 244 ? -6.724 0.442 10.059 1.00 36.79 438 LYS A O 1
ATOM 1857 N N . MET A 1 245 ? -5.584 1.070 11.881 1.00 37.28 439 MET A N 1
ATOM 1858 C CA . MET A 1 245 ? -5.584 2.501 11.511 1.00 39.29 439 MET A CA 1
ATOM 1859 C C . MET A 1 245 ? -4.854 2.746 10.211 1.00 43.44 439 MET A C 1
ATOM 1860 O O . MET A 1 245 ? -5.297 3.584 9.441 1.00 41.84 439 MET A O 1
ATOM 1865 N N . THR A 1 246 ? -3.753 2.032 9.947 1.00 43.53 440 THR A N 1
ATOM 1866 C CA . THR A 1 246 ? -3.090 2.135 8.637 1.00 46.21 440 THR A CA 1
ATOM 1867 C C . THR A 1 246 ? -3.867 1.428 7.537 1.00 42.78 440 THR A C 1
ATOM 1868 O O . THR A 1 246 ? -3.857 1.894 6.398 1.00 43.87 440 THR A O 1
ATOM 1872 N N . ASP A 1 247 ? -4.542 0.325 7.859 1.00 38.94 441 ASP A N 1
ATOM 1873 C CA . ASP A 1 247 ? -5.411 -0.363 6.883 1.00 40.86 441 ASP A CA 1
ATOM 1874 C C . ASP A 1 247 ? -6.528 0.558 6.359 1.00 37.26 441 ASP A C 1
ATOM 1875 O O . ASP A 1 247 ? -6.872 0.549 5.163 1.00 33.60 441 ASP A O 1
ATOM 1880 N N . LEU A 1 248 ? -7.088 1.341 7.269 1.00 34.84 442 LEU A N 1
ATOM 1881 C CA . LEU A 1 248 ? -8.152 2.274 6.910 1.00 31.00 442 LEU A CA 1
ATOM 1882 C C . LEU A 1 248 ? -7.661 3.292 5.908 1.00 30.11 442 LEU A C 1
ATOM 1883 O O . LEU A 1 248 ? -8.415 3.698 5.028 1.00 29.20 442 LEU A O 1
ATOM 1888 N N . ARG A 1 249 ? -6.402 3.734 6.024 1.00 29.42 443 ARG A N 1
ATOM 1889 C CA . ARG A 1 249 ? -5.884 4.708 5.070 1.00 28.28 443 ARG A CA 1
ATOM 1890 C C . ARG A 1 249 ? -5.768 4.127 3.658 1.00 28.96 443 ARG A C 1
ATOM 1891 O O . ARG A 1 249 ? -5.934 4.844 2.679 1.00 26.31 443 ARG A O 1
ATOM 1899 N N . GLN A 1 250 ? -5.466 2.830 3.569 1.00 30.94 444 GLN A N 1
ATOM 1900 C CA . GLN A 1 250 ? -5.411 2.144 2.282 1.00 32.75 444 GLN A CA 1
ATOM 1901 C C . GLN A 1 250 ? -6.791 2.026 1.637 1.00 31.52 444 GLN A C 1
ATOM 1902 O O . GLN A 1 250 ? -6.915 2.118 0.417 1.00 29.67 444 GLN A O 1
ATOM 1908 N N . ILE A 1 251 ? -7.815 1.804 2.450 1.00 30.33 445 ILE A N 1
ATOM 1909 C CA . ILE A 1 251 ? -9.178 1.753 1.942 1.00 28.07 445 ILE A CA 1
ATOM 1910 C C . ILE A 1 251 ? -9.495 3.116 1.330 1.00 27.17 445 ILE A C 1
ATOM 1911 O O . ILE A 1 251 ? -10.002 3.190 0.214 1.00 27.99 445 ILE A O 1
ATOM 1916 N N . VAL A 1 252 ? -9.166 4.201 2.036 1.00 26.50 446 VAL A N 1
ATOM 1917 C CA . VAL A 1 252 ? -9.377 5.530 1.497 1.00 26.31 446 VAL A CA 1
ATOM 1918 C C . VAL A 1 252 ? -8.628 5.739 0.197 1.00 30.00 446 VAL A C 1
ATOM 1919 O O . VAL A 1 252 ? -9.176 6.262 -0.765 1.00 27.42 446 VAL A O 1
ATOM 1923 N N . THR A 1 253 ? -7.351 5.381 0.175 1.00 30.60 447 THR A N 1
ATOM 1924 C CA . THR A 1 253 ? -6.581 5.558 -1.051 1.00 30.75 447 THR A CA 1
ATOM 1925 C C . THR A 1 253 ? -7.243 4.935 -2.258 1.00 30.47 447 THR A C 1
ATOM 1926 O O . THR A 1 253 ? -7.404 5.602 -3.278 1.00 33.15 447 THR A O 1
ATOM 1930 N N . GLU A 1 254 ? -7.649 3.684 -2.119 1.00 30.86 448 GLU A N 1
ATOM 1931 C CA A GLU A 1 254 ? -8.298 2.928 -3.195 0.50 33.19 448 GLU A CA 1
ATOM 1932 C CA B GLU A 1 254 ? -8.271 2.962 -3.219 0.50 32.57 448 GLU A CA 1
ATOM 1933 C C . GLU A 1 254 ? -9.629 3.562 -3.572 1.00 32.14 448 GLU A C 1
ATOM 1934 O O . GLU A 1 254 ? -9.990 3.653 -4.750 1.00 30.05 448 GLU A O 1
ATOM 1945 N N . HIS A 1 255 ? -10.367 3.977 -2.549 1.00 29.05 449 HIS A N 1
ATOM 1946 C CA . HIS A 1 255 ? -11.684 4.584 -2.741 1.00 26.43 449 HIS A CA 1
ATOM 1947 C C . HIS A 1 255 ? -11.583 5.893 -3.550 1.00 26.84 449 HIS A C 1
ATOM 1948 O O . HIS A 1 255 ? -12.313 6.103 -4.517 1.00 25.16 449 HIS A O 1
ATOM 1955 N N . VAL A 1 256 ? -10.659 6.766 -3.152 1.00 27.37 450 VAL A N 1
ATOM 1956 C CA . VAL A 1 256 ? -10.437 8.032 -3.851 1.00 31.77 450 VAL A CA 1
ATOM 1957 C C . VAL A 1 256 ? -10.074 7.777 -5.323 1.00 29.64 450 VAL A C 1
ATOM 1958 O O . VAL A 1 256 ? -10.591 8.458 -6.204 1.00 29.54 450 VAL A O 1
ATOM 1962 N N . GLN A 1 257 ? -9.224 6.785 -5.583 1.00 30.40 451 GLN A N 1
ATOM 1963 C CA . GLN A 1 257 ? -8.858 6.437 -6.988 1.00 33.91 451 GLN A CA 1
ATOM 1964 C C . GLN A 1 257 ? -10.108 6.076 -7.796 1.00 33.02 451 GLN A C 1
ATOM 1965 O O . GLN A 1 257 ? -10.289 6.563 -8.911 1.00 30.04 451 GLN A O 1
ATOM 1971 N N . LEU A 1 258 ? -11.013 5.283 -7.203 1.00 29.89 452 LEU A N 1
ATOM 1972 C CA . LEU A 1 258 ? -12.251 4.927 -7.891 1.00 29.17 452 LEU A CA 1
ATOM 1973 C C . LEU A 1 258 ? -13.172 6.097 -8.093 1.00 29.10 452 LEU A C 1
ATOM 1974 O O . LEU A 1 258 ? -13.807 6.190 -9.131 1.00 31.16 452 LEU A O 1
ATOM 1979 N N . LEU A 1 259 ? -13.277 6.992 -7.100 1.00 27.55 453 LEU A N 1
ATOM 1980 C CA . LEU A 1 259 ? -14.027 8.215 -7.286 1.00 27.32 453 LEU A CA 1
ATOM 1981 C C . LEU A 1 259 ? -13.494 9.061 -8.452 1.00 29.14 453 LEU A C 1
ATOM 1982 O O . LEU A 1 259 ? -14.267 9.642 -9.201 1.00 29.47 453 LEU A O 1
ATOM 1987 N N . GLN A 1 260 ? -12.177 9.157 -8.552 1.00 30.81 454 GLN A N 1
ATOM 1988 C CA . GLN A 1 260 ? -11.529 9.864 -9.653 1.00 34.49 454 GLN A CA 1
ATOM 1989 C C . GLN A 1 260 ? -11.874 9.277 -11.028 1.00 33.65 454 GLN A C 1
ATOM 1990 O O . GLN A 1 260 ? -12.100 10.032 -11.976 1.00 36.94 454 GLN A O 1
ATOM 1996 N N . VAL A 1 261 ? -11.977 7.949 -11.112 1.00 34.20 455 VAL A N 1
ATOM 1997 C CA . VAL A 1 261 ? -12.446 7.264 -12.332 1.00 35.47 455 VAL A CA 1
ATOM 1998 C C . VAL A 1 261 ? -13.883 7.667 -12.671 1.00 37.06 455 VAL A C 1
ATOM 1999 O O . VAL A 1 261 ? -14.172 8.103 -13.794 1.00 36.88 455 VAL A O 1
ATOM 2003 N N . ILE A 1 262 ? -14.765 7.536 -11.681 1.00 33.91 456 ILE A N 1
ATOM 2004 C CA . ILE A 1 262 ? -16.190 7.891 -11.786 1.00 38.06 456 ILE A CA 1
ATOM 2005 C C . ILE A 1 262 ? -16.379 9.309 -12.251 1.00 36.51 456 ILE A C 1
ATOM 2006 O O . ILE A 1 262 ? -17.203 9.565 -13.140 1.00 37.86 456 ILE A O 1
ATOM 2011 N N . LYS A 1 263 ? -15.636 10.232 -11.647 1.00 34.10 457 LYS A N 1
ATOM 2012 C CA . LYS A 1 263 ? -15.716 11.638 -12.019 1.00 37.16 457 LYS A CA 1
ATOM 2013 C C . LYS A 1 263 ? -15.532 11.832 -13.535 1.00 36.59 457 LYS A C 1
ATOM 2014 O O . LYS A 1 263 ? -16.226 12.639 -14.144 1.00 35.23 457 LYS A O 1
ATOM 2020 N N . LYS A 1 264 ? -14.597 11.093 -14.118 1.00 35.59 458 LYS A N 1
ATOM 2021 C CA . LYS A 1 264 ? -14.334 11.179 -15.559 1.00 38.35 458 LYS A CA 1
ATOM 2022 C C . LYS A 1 264 ? -15.280 10.340 -16.421 1.00 39.52 458 LYS A C 1
ATOM 2023 O O . LYS A 1 264 ? -15.734 10.815 -17.456 1.00 40.74 458 LYS A O 1
ATOM 2029 N N . THR A 1 265 ? -15.574 9.109 -16.013 1.00 40.64 459 THR A N 1
ATOM 2030 C CA . THR A 1 265 ? -16.313 8.169 -16.877 1.00 43.42 459 THR A CA 1
ATOM 2031 C C . THR A 1 265 ? -17.836 8.273 -16.772 1.00 48.41 459 THR A C 1
ATOM 2032 O O . THR A 1 265 ? -18.536 7.710 -17.614 1.00 52.89 459 THR A O 1
ATOM 2036 N N . GLU A 1 266 ? -18.343 8.971 -15.747 1.00 48.36 460 GLU A N 1
ATOM 2037 C CA . GLU A 1 266 ? -19.783 9.131 -15.524 1.00 52.12 460 GLU A CA 1
ATOM 2038 C C . GLU A 1 266 ? -20.105 10.650 -15.399 1.00 55.07 460 GLU A C 1
ATOM 2039 O O . GLU A 1 266 ? -20.092 11.223 -14.312 1.00 52.90 460 GLU A O 1
ATOM 2045 N N . THR A 1 267 ? -20.412 11.285 -16.531 1.00 63.61 461 THR A N 1
ATOM 2046 C CA . THR A 1 267 ? -20.525 12.759 -16.632 1.00 67.94 461 THR A CA 1
ATOM 2047 C C . THR A 1 267 ? -21.755 13.366 -15.934 1.00 65.61 461 THR A C 1
ATOM 2048 O O . THR A 1 267 ? -21.679 14.490 -15.453 1.00 62.62 461 THR A O 1
ATOM 2052 N N . ASP A 1 268 ? -22.876 12.643 -15.901 1.00 66.41 462 ASP A N 1
ATOM 2053 C CA . ASP A 1 268 ? -24.104 13.142 -15.250 1.00 71.32 462 ASP A CA 1
ATOM 2054 C C . ASP A 1 268 ? -23.958 13.231 -13.729 1.00 67.08 462 ASP A C 1
ATOM 2055 O O . ASP A 1 268 ? -24.628 14.038 -13.087 1.00 66.77 462 ASP A O 1
ATOM 2060 N N . MET A 1 269 ? -23.081 12.399 -13.169 1.00 63.53 463 MET A N 1
ATOM 2061 C CA . MET A 1 269 ? -22.887 12.310 -11.726 1.00 58.13 463 MET A CA 1
ATOM 2062 C C . MET A 1 269 ? -22.057 13.459 -11.204 1.00 54.62 463 MET A C 1
ATOM 2063 O O . MET A 1 269 ? -21.127 13.937 -11.860 1.00 49.26 463 MET A O 1
ATOM 2068 N N . SER A 1 270 ? -22.387 13.877 -9.996 1.00 47.07 464 SER A N 1
ATOM 2069 C CA . SER A 1 270 ? -21.581 14.846 -9.289 1.00 45.14 464 SER A CA 1
ATOM 2070 C C . SER A 1 270 ? -21.767 14.584 -7.813 1.00 38.99 464 SER A C 1
ATOM 2071 O O . SER A 1 270 ? -22.863 14.233 -7.376 1.00 39.97 464 SER A O 1
ATOM 2074 N N . LEU A 1 271 ? -20.708 14.775 -7.046 1.00 39.25 465 LEU A N 1
ATOM 2075 C CA . LEU A 1 271 ? -20.788 14.560 -5.609 1.00 37.33 465 LEU A CA 1
ATOM 2076 C C . LEU A 1 271 ? -21.542 15.681 -4.919 1.00 34.51 465 LEU A C 1
ATOM 2077 O O . LEU A 1 271 ? -21.445 16.861 -5.307 1.00 32.01 465 LEU A O 1
ATOM 2082 N N . HIS A 1 272 ? -22.255 15.319 -3.858 1.00 31.54 466 HIS A N 1
ATOM 2083 C CA . HIS A 1 272 ? -22.812 16.283 -2.914 1.00 30.77 466 HIS A CA 1
ATOM 2084 C C . HIS A 1 272 ? -21.754 17.301 -2.509 1.00 30.91 466 HIS A C 1
ATOM 2085 O O . HIS A 1 272 ? -20.580 16.946 -2.370 1.00 31.64 466 HIS A O 1
ATOM 2092 N N . PRO A 1 273 ? -22.145 18.579 -2.343 1.00 30.88 467 PRO A N 1
ATOM 2093 C CA . PRO A 1 273 ? -21.176 19.638 -2.029 1.00 33.01 467 PRO A CA 1
ATOM 2094 C C . PRO A 1 273 ? -20.295 19.395 -0.795 1.00 31.67 467 PRO A C 1
ATOM 2095 O O . PRO A 1 273 ? -19.113 19.730 -0.795 1.00 29.63 467 PRO A O 1
ATOM 2099 N N . LEU A 1 274 ? -20.887 18.887 0.274 1.00 31.90 468 LEU A N 1
ATOM 2100 C CA . LEU A 1 274 ? -20.112 18.419 1.430 1.00 28.48 468 LEU A CA 1
ATOM 2101 C C . LEU A 1 274 ? -19.026 17.416 1.074 1.00 26.94 468 LEU A C 1
ATOM 2102 O O . LEU A 1 274 ? -17.890 17.542 1.561 1.00 26.09 468 LEU A O 1
ATOM 2107 N N . LEU A 1 275 ? -19.359 16.419 0.254 1.00 27.25 469 LEU A N 1
ATOM 2108 C CA . LEU A 1 275 ? -18.388 15.389 -0.077 1.00 25.88 469 LEU A CA 1
ATOM 2109 C C . LEU A 1 275 ? -17.335 15.956 -1.038 1.00 29.24 469 LEU A C 1
ATOM 2110 O O . LEU A 1 275 ? -16.155 15.624 -0.929 1.00 24.94 469 LEU A O 1
ATOM 2115 N N . GLN A 1 276 ? -17.730 16.847 -1.959 1.00 31.07 470 GLN A N 1
ATOM 2116 C CA . GLN A 1 276 ? -16.702 17.553 -2.798 1.00 30.95 470 GLN A CA 1
ATOM 2117 C C . GLN A 1 276 ? -15.677 18.297 -1.974 1.00 29.48 470 GLN A C 1
ATOM 2118 O O . GLN A 1 276 ? -14.475 18.270 -2.261 1.00 29.95 470 GLN A O 1
ATOM 2124 N N . GLU A 1 277 ? -16.179 18.976 -0.956 1.00 28.53 471 GLU A N 1
ATOM 2125 C CA . GLU A 1 277 ? -15.383 19.752 -0.027 1.00 32.09 471 GLU A CA 1
ATOM 2126 C C . GLU A 1 277 ? -14.375 18.864 0.719 1.00 31.91 471 GLU A C 1
ATOM 2127 O O . GLU A 1 277 ? -13.208 19.212 0.869 1.00 28.05 471 GLU A O 1
ATOM 2133 N N . ILE A 1 278 ? -14.854 17.717 1.200 1.00 28.91 472 ILE A N 1
ATOM 2134 C CA . ILE A 1 278 ? -13.974 16.750 1.868 1.00 28.21 472 ILE A CA 1
ATOM 2135 C C . ILE A 1 278 ? -12.849 16.261 0.931 1.00 26.78 472 ILE A C 1
ATOM 2136 O O . ILE A 1 278 ? -11.681 16.211 1.331 1.00 29.28 472 ILE A O 1
ATOM 2141 N N . TYR A 1 279 ? -13.202 15.894 -0.299 1.00 26.76 473 TYR A N 1
ATOM 2142 C CA . TYR A 1 279 ? -12.257 15.311 -1.236 1.00 28.18 473 TYR A CA 1
ATOM 2143 C C . TYR A 1 279 ? -11.362 16.347 -1.933 1.00 30.19 473 TYR A C 1
ATOM 2144 O O . TYR A 1 279 ? -10.311 15.986 -2.439 1.00 32.36 473 TYR A O 1
ATOM 2153 N N . LYS A 1 280 ? -11.787 17.606 -1.961 1.00 34.39 474 LYS A N 1
ATOM 2154 C CA . LYS A 1 280 ? -11.004 18.673 -2.626 1.00 37.30 474 LYS A CA 1
ATOM 2155 C C . LYS A 1 280 ? -9.625 18.832 -1.976 1.00 35.32 474 LYS A C 1
ATOM 2156 O O . LYS A 1 280 ? -9.534 19.159 -0.800 1.00 33.45 474 LYS A O 1
ATOM 2162 N N . ASP A 1 281 ? -8.561 18.570 -2.737 1.00 38.26 475 ASP A N 1
ATOM 2163 C CA . ASP A 1 281 ? -7.173 18.653 -2.239 1.00 39.00 475 ASP A CA 1
ATOM 2164 C C . ASP A 1 281 ? -6.913 17.753 -1.034 1.00 39.70 475 ASP A C 1
ATOM 2165 O O . ASP A 1 281 ? -6.159 18.110 -0.126 1.00 35.83 475 ASP A O 1
ATOM 2170 N N . LEU A 1 282 ? -7.561 16.589 -1.020 1.00 39.09 476 LEU A N 1
ATOM 2171 C CA . LEU A 1 282 ? -7.303 15.602 0.019 1.00 38.78 476 LEU A CA 1
ATOM 2172 C C . LEU A 1 282 ? -6.007 14.961 -0.424 1.00 41.63 476 LEU A C 1
ATOM 2173 O O . LEU A 1 282 ? -5.931 14.485 -1.567 1.00 39.92 476 LEU A O 1
ATOM 2178 N N . TYR A 1 283 ? -4.984 15.019 0.439 1.00 37.64 477 TYR A N 1
ATOM 2179 C CA . TYR A 1 283 ? -3.643 14.505 0.137 1.00 38.33 477 TYR A CA 1
ATOM 2180 C C . TYR A 1 283 ? -3.058 15.246 -1.103 1.00 39.70 477 TYR A C 1
ATOM 2181 O O . TYR A 1 283 ? -2.656 14.598 -2.084 1.00 44.19 477 TYR A O 1
ATOM 2190 N N . HIS B 2 3 ? -13.671 25.389 2.989 1.00 51.65 687 HIS B N 1
ATOM 2191 C CA . HIS B 2 3 ? -14.517 24.303 3.601 1.00 49.05 687 HIS B CA 1
ATOM 2192 C C . HIS B 2 3 ? -15.785 24.868 4.246 1.00 46.46 687 HIS B C 1
ATOM 2193 O O . HIS B 2 3 ? -15.993 24.728 5.445 1.00 45.18 687 HIS B O 1
ATOM 2200 N N . LYS B 2 4 ? -16.617 25.519 3.442 1.00 46.02 688 LYS B N 1
ATOM 2201 C CA . LYS B 2 4 ? -17.838 26.187 3.919 1.00 46.78 688 LYS B CA 1
ATOM 2202 C C . LYS B 2 4 ? -18.779 25.326 4.759 1.00 43.15 688 LYS B C 1
ATOM 2203 O O . LYS B 2 4 ? -19.231 25.732 5.832 1.00 38.95 688 LYS B O 1
ATOM 2209 N N . ILE B 2 5 ? -19.131 24.161 4.235 1.00 43.37 689 ILE B N 1
ATOM 2210 C CA . ILE B 2 5 ? -20.136 23.337 4.900 1.00 42.54 689 ILE B CA 1
ATOM 2211 C C . ILE B 2 5 ? -19.574 22.744 6.177 1.00 42.23 689 ILE B C 1
ATOM 2212 O O . ILE B 2 5 ? -20.272 22.734 7.178 1.00 43.18 689 ILE B O 1
ATOM 2217 N N . LEU B 2 6 ? -18.325 22.279 6.157 1.00 41.33 690 LEU B N 1
ATOM 2218 C CA . LEU B 2 6 ? -17.717 21.725 7.376 1.00 40.04 690 LEU B CA 1
ATOM 2219 C C . LEU B 2 6 ? -17.642 22.767 8.481 1.00 40.61 690 LEU B C 1
ATOM 2220 O O . LEU B 2 6 ? -17.966 22.461 9.620 1.00 40.80 690 LEU B O 1
ATOM 2225 N N . HIS B 2 7 ? -17.235 23.996 8.146 1.00 43.65 691 HIS B N 1
ATOM 2226 C CA . HIS B 2 7 ? -17.255 25.105 9.118 1.00 44.93 691 HIS B CA 1
ATOM 2227 C C . HIS B 2 7 ? -18.644 25.290 9.706 1.00 47.36 691 HIS B C 1
ATOM 2228 O O . HIS B 2 7 ? -18.795 25.327 10.921 1.00 54.41 691 HIS B O 1
ATOM 2235 N N . ARG B 2 8 ? -19.649 25.374 8.837 1.00 44.08 692 ARG B N 1
ATOM 2236 C CA . ARG B 2 8 ? -21.045 25.503 9.255 1.00 47.41 692 ARG B CA 1
ATOM 2237 C C . ARG B 2 8 ? -21.484 24.378 10.188 1.00 48.49 692 ARG B C 1
ATOM 2238 O O . ARG B 2 8 ? -22.145 24.631 11.205 1.00 45.55 692 ARG B O 1
ATOM 2246 N N . LEU B 2 9 ? -21.125 23.138 9.836 1.00 44.41 693 LEU B N 1
ATOM 2247 C CA . LEU B 2 9 ? -21.431 21.991 10.700 1.00 43.96 693 LEU B CA 1
ATOM 2248 C C . LEU B 2 9 ? -20.744 22.087 12.064 1.00 40.07 693 LEU B C 1
ATOM 2249 O O . LEU B 2 9 ? -21.360 21.777 13.092 1.00 44.23 693 LEU B O 1
ATOM 2254 N N . LEU B 2 10 ? -19.490 22.529 12.082 1.00 42.66 694 LEU B N 1
ATOM 2255 C CA . LEU B 2 10 ? -18.759 22.725 13.335 1.00 45.26 694 LEU B CA 1
ATOM 2256 C C . LEU B 2 10 ? -19.360 23.828 14.222 1.00 55.80 694 LEU B C 1
ATOM 2257 O O . LEU B 2 10 ? -19.376 23.688 15.447 1.00 56.39 694 LEU B O 1
ATOM 2262 N N . GLN B 2 11 ? -19.873 24.895 13.595 1.00 64.23 695 GLN B N 1
ATOM 2263 C CA . GLN B 2 11 ? -20.555 25.992 14.310 1.00 69.18 695 GLN B CA 1
ATOM 2264 C C . GLN B 2 11 ? -21.888 25.531 14.872 1.00 71.23 695 GLN B C 1
ATOM 2265 O O . GLN B 2 11 ? -22.165 25.797 16.029 1.00 68.53 695 GLN B O 1
ATOM 2271 N N . GLU B 2 12 ? -22.701 24.894 14.017 1.00 74.20 696 GLU B N 1
ATOM 2272 C CA . GLU B 2 12 ? -23.960 24.176 14.356 1.00 78.05 696 GLU B CA 1
ATOM 2273 C C . GLU B 2 12 ? -24.901 24.226 13.155 1.00 76.75 696 GLU B C 1
ATOM 2274 O O . GLU B 2 12 ? -26.054 23.809 13.242 1.00 77.33 696 GLU B O 1
#

CATH classification: 1.10.565.10

Foldseek 3Di:
DLQDDDPVNLVVLLVLLLVQLVVLDLAFLVNLVCQVVVVDDDDHAQEAEADVSCVVCVVFAPQDDDDDDDPLVVVVSVVLRVLVSQLVSVLSSQVSQPPLVVPDVVLNVLLSLPQRQLLVLLRQLSQDDLFFGQHRSRNHTYGLNRQCPDPPPRNVLRVLSSVLSNVSCVLVDGSSLSSLLSNLSSLDLPGPPRPDSVSSVSSNVSSLVSNVSCCCVVPVVDPCSSVVSVVVSVVSVVSVVVNLVRVVVCVPPPPVDDHDPVVCVSSPPRD/DVVVVVVVVD

InterPro domains:
  IPR000536 Nuclear hormone receptor, ligand-binding domain [PF00104] (319-485)
  IPR000536 Nuclear hormone receptor, ligand-binding domain [PS51843] (238-503)
  IPR000536 Nuclear hormone receptor, ligand-binding domain [SM00430] (315-474)
  IPR001628 Zinc finger, nuclear hormone receptor-type [PF00105] (138-204)
  IPR001628 Zinc finger, nuclear hormone receptor-type [PR00047] (139-155)
  IPR001628 Zinc finger, nuclear hormone receptor-type [PR00047] (155-170)
  IPR001628 Zinc finger, nuclear hormone receptor-type [PR00047] (187-195)
  IPR001628 Zinc finger, nuclear hormone receptor-type [PR00047] (195-203)
  IPR001628 Zinc finger, nuclear hormone receptor-type [PS00031] (139-165)
  IPR001628 Zinc finger, nuclear hormone receptor-type [PS51030] (136-210)
  IPR001628 Zinc finger, nuclear hormone receptor-type [SM00399] (136-206)
  IPR001723 Nuclear hormone receptor [PR00398] (199-209)
  IPR001723 Nuclear hormone receptor [PR00398] (316-337)
  IPR001723 Nuclear hormone receptor [PR00398] (337-353)
  IPR001723 Nuclear hormone receptor [PR00398] (405-420)
  IPR001723 Nuclear hormone receptor [PR00398] (462-479)
  IPR003074 Peroxisome proliferator-activated receptor [PR01288] (228-242)
  IPR003074 Peroxisome proliferator-activated receptor [PR01288] (242-261)
  IPR003074 Peroxisome proliferator-activated receptor [PR01288] (355-368)
  IPR003074 Peroxisome proliferator-activated receptor [PR01288] (372-387)

Sequence (281 aa):
DQLNPESADLRALAKHLYDSYIKSFPLTKAKARAILTGKTTDKSPFVIYDMNSLMMGEDKIKFKHITSKEVAIRIFQGCQFRSVEAVQEITEYAKSIPGFVNLDLNDQVTLLKYGVHEIIYTMLASLMNKDGVLISEGQGFMTREFLKSLRKPFGDFMEPKFEFAVKFNALELDDSSDLAIFIAVIILSGDRPGLLNVKPIEDIQDDNLLQALELQLKLNHPESSQLFAKLLQKMTDLRQIVTEEHVQLLQVIKKTETDMSLHPLLQEIYKDLYHKILHRLLQE

Radius of gyration: 18.94 Å; Cα contacts (8 Å, |Δi|>4): 315; chains: 2; bounding box: 42×39×54 Å

GO terms:
  GO:0005515 protein binding (F, IPI)
  GO:0042802 identical protein binding (F, IPI)
  GO:0004879 nuclear receptor activity (F, IDA)
  GO:0005634 nucleus (C, IDA)
  GO:0035357 peroxisome proliferator activated receptor signaling pathway (P, IDA)
  GO:0003700 DNA-binding transcription factor activity (F, IDA)
  GO:0010629 negative regulation of gene expression (P, IDA)
  GO:1904893 negative regulation of receptor signaling pathway via STAT (P, IDA)
  GO:0035357 peroxisome proliferator activated receptor signaling pathway (P, IGI)
  GO:0010628 positive regulation of gene expression (P, IGI)
  GO:0010629 negative regulation of gene expression (P, IGI)
  GO:1903845 negative regulation of cellular response to transforming growth factor beta stimulus (P, IGI)
  GO:0060392 negative regulation of SMAD protein signal transduction (P, IGI)
  GO:0030512 negative regulation of transforming growth factor beta receptor signaling pathway (P, IGI)
  GO:0048662 negative regulation of smooth muscle cell proliferation (P, IGI)
  GO:0045668 negative regulation of osteoblast differentiation (P, IMP)
  GO:0030514 negative regulation of BMP signaling pathway (P, IMP)
  GO:0097677 STAT family protein binding (F, IPI)
  GO:0050699 WW domain binding (F, IMP)
  GO:0045944 positive regulation of transcription by RNA polymerase II (P, IDA)

Organism: Homo sapiens (NCBI:txid9606)

Solvent-accessible surface area: 14584 Å² total; per-residue (Å²): 115,102,164,122,26,131,69,78,44,16,83,61,28,4,142,86,0,78,78,11,2,79,181,17,7,78,32,13,20,62,132,0,73,29,35,32,90,59,171,56,146,109,171,99,23,55,76,0,126,49,121,88,1,5,114,115,0,48,132,100,25,106,32,140,107,181,135,154,116,80,24,4,12,58,12,13,70,22,56,13,43,109,19,14,41,7,0,68,27,3,0,86,0,0,41,29,2,32,22,0,81,131,15,66,61,80,2,8,4,21,0,0,12,15,0,0,14,3,0,27,11,0,29,44,0,8,28,5,44,139,80,0,11,2,42,21,114,7,97,0,28,12,18,45,143,17,10,116,82,16,100,148,19,0,3,52,7,20,29,26,16,2,89,9,0,60,116,4,31,74,24,134,5,58,7,27,0,1,0,0,0,0,0,0,1,0,0,7,11,93,6,56,64,23,121,78,54,135,44,0,80,64,23,25,75,19,1,40,82,0,0,58,35,7,4,131,98,59,25,109,168,50,93,115,9,43,44,102,0,53,120,26,43,97,53,0,70,110,16,8,60,66,25,27,103,25,18,104,68,5,165,173,88,26,124,119,28,79,40,77,81,1,8,93,24,0,36,136,112,25,140,86,149,38,0,55,128,37,13,111,179

Nearest PDB structures (foldseek):
  5gtn-assembly1_A  TM=1.004E+00  e=1.575E-38  Homo sapiens
  6izm-assembly1_A  TM=9.797E-01  e=3.051E-34  Homo sapiens
  9f7x-assembly1_A  TM=9.858E-01  e=6.034E-33  Homo sapiens
  6k0t-assembly2_C  TM=9.603E-01  e=1.829E-33  Homo sapiens
  8sc9-assembly2_B  TM=9.592E-01  e=8.321E-33  Homo sapiens

Secondary structure (DSSP, 8-state):
--SS--HHHHHHHHHHHHHHHHHH-SS-HHHHHHHHTT-SSSPPPEEE-SHHHHHHHGGGS---------HHHHHHHHHHHHHHHHHHHHHHHHHTSTTTTTS-HHHHHHHHHHHHHHHHHHHHGGGEETTEEEETTTTEEEEHHHHHTSTTTGGGGTHHHHHHHHHHHTT---HHHHHHHHHHHHT-TTSTT-S-HHHHHHHHHHHHHHHHHHHHHH-TTSTTHHHHHHHHHHHHHHHHHHHHHHHHHHHHH-TT----HHHHHHHTT--/-HHHHHHHH-

B-factor: mean 39.4, std 15.34, range [17.89, 97.82]